Protein AF-0000000067986885 (afdb_homodimer)

Structure (mmCIF, N/CA/C/O backbone):
data_AF-0000000067986885-model_v1
#
loop_
_entity.id
_entity.type
_entity.pdbx_description
1 polymer 'Variant 2, LOB domain-containing protein 38'
#
loop_
_atom_site.group_PDB
_atom_site.id
_atom_site.type_symbol
_atom_site.label_atom_id
_atom_site.label_alt_id
_atom_site.label_comp_id
_atom_site.label_asym_id
_atom_site.label_entity_id
_atom_site.label_seq_id
_atom_site.pdbx_PDB_ins_code
_atom_site.Cartn_x
_atom_site.Cartn_y
_atom_site.Cartn_z
_atom_site.occupancy
_atom_site.B_iso_or_equiv
_atom_site.auth_seq_id
_atom_site.auth_comp_id
_atom_site.auth_asym_id
_atom_site.auth_atom_id
_atom_site.pdbx_PDB_model_num
ATOM 1 N N . MET A 1 1 ? 1.653 31.5 2.857 1 77.38 1 MET A N 1
ATOM 2 C CA . MET A 1 1 ? 2.908 30.766 2.812 1 77.38 1 MET A CA 1
ATOM 3 C C . MET A 1 1 ? 2.672 29.328 2.34 1 77.38 1 MET A C 1
ATOM 5 O O . MET A 1 1 ? 1.627 28.734 2.623 1 77.38 1 MET A O 1
ATOM 9 N N . SER A 1 2 ? 3.486 28.859 1.415 1 93.12 2 SER A N 1
ATOM 10 C CA . SER A 1 2 ? 3.426 27.5 0.875 1 93.12 2 SER A CA 1
ATOM 11 C C . SER A 1 2 ? 3.617 26.469 1.973 1 93.12 2 SER A C 1
ATOM 13 O O . SER A 1 2 ? 4.418 26.656 2.889 1 93.12 2 SER A O 1
ATOM 15 N N . C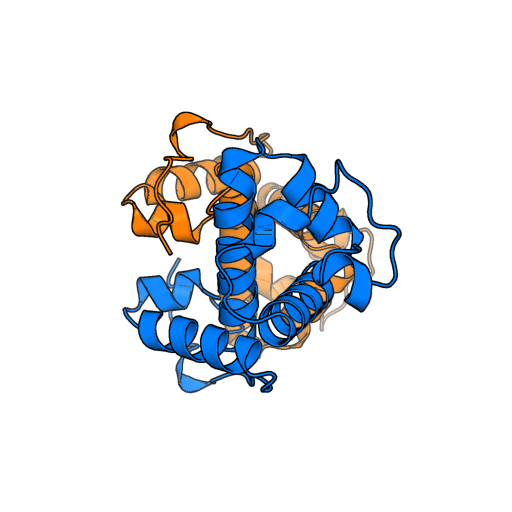YS A 1 3 ? 2.74 25.5 1.989 1 96.69 3 CYS A N 1
ATOM 16 C CA . CYS A 1 3 ? 2.988 24.438 2.955 1 96.69 3 CYS A CA 1
ATOM 17 C C . CYS A 1 3 ? 4.258 23.672 2.605 1 96.69 3 CYS A C 1
ATOM 19 O O . CYS A 1 3 ? 4.797 23.812 1.509 1 96.69 3 CYS A O 1
ATOM 21 N N . ASN A 1 4 ? 4.746 22.812 3.461 1 97.19 4 ASN A N 1
ATOM 22 C CA . ASN A 1 4 ? 6.039 22.156 3.285 1 97.19 4 ASN A CA 1
ATOM 23 C C . ASN A 1 4 ? 5.961 21.047 2.252 1 97.19 4 ASN A C 1
ATOM 25 O O . ASN A 1 4 ? 6.953 20.734 1.586 1 97.19 4 ASN A O 1
ATOM 29 N N . GLY A 1 5 ? 4.816 20.438 2.168 1 97.81 5 GLY A N 1
ATOM 30 C CA . GLY A 1 5 ? 4.621 19.422 1.145 1 97.81 5 GLY A CA 1
ATOM 31 C C . GLY A 1 5 ? 4.707 19.984 -0.266 1 97.81 5 GLY A C 1
ATOM 32 O O . GLY A 1 5 ? 5.434 19.438 -1.104 1 97.81 5 GLY A O 1
ATOM 33 N N . CYS A 1 6 ? 4.027 21.062 -0.459 1 97.81 6 CYS A N 1
ATOM 34 C CA . CYS A 1 6 ? 4.055 21.688 -1.774 1 97.81 6 CYS A CA 1
ATOM 35 C C . CYS A 1 6 ? 5.449 22.203 -2.105 1 97.81 6 CYS A C 1
ATOM 37 O O . CYS A 1 6 ? 5.879 22.156 -3.258 1 97.81 6 CYS A O 1
ATOM 39 N N . ARG A 1 7 ? 6.141 22.734 -1.133 1 97.56 7 ARG A N 1
ATOM 40 C CA . ARG A 1 7 ? 7.492 23.234 -1.335 1 97.56 7 ARG A CA 1
ATOM 41 C C . ARG A 1 7 ? 8.414 22.156 -1.886 1 97.56 7 ARG A C 1
ATOM 43 O O . ARG A 1 7 ? 9.094 22.359 -2.895 1 97.56 7 ARG A O 1
ATOM 50 N N . VAL A 1 8 ? 8.391 20.953 -1.259 1 97.88 8 VAL A N 1
ATOM 51 C CA . VAL A 1 8 ? 9.336 19.906 -1.634 1 97.88 8 VAL A CA 1
ATOM 52 C C . VAL A 1 8 ? 8.891 19.266 -2.943 1 97.88 8 VAL A C 1
ATOM 54 O O . VAL A 1 8 ? 9.703 18.656 -3.65 1 97.88 8 VAL A O 1
ATOM 57 N N . LEU A 1 9 ? 7.629 19.375 -3.207 1 97.25 9 LEU A N 1
ATOM 58 C CA . LEU A 1 9 ? 7.141 18.812 -4.457 1 97.25 9 LEU A CA 1
ATOM 59 C C . LEU A 1 9 ? 7.199 19.828 -5.582 1 97.25 9 LEU A C 1
ATOM 61 O O . LEU A 1 9 ? 6.844 19.531 -6.723 1 97.25 9 LEU A O 1
ATOM 65 N N . ARG A 1 10 ? 7.598 21.094 -5.242 1 96.19 10 ARG A N 1
ATOM 66 C CA . ARG A 1 10 ? 7.715 22.203 -6.191 1 96.19 10 ARG A CA 1
ATOM 67 C C . ARG A 1 10 ? 6.402 22.438 -6.93 1 96.19 10 ARG A C 1
ATOM 69 O O . ARG A 1 10 ? 6.387 22.547 -8.156 1 96.19 10 ARG A O 1
ATOM 76 N N . LYS A 1 11 ? 5.391 22.422 -6.25 1 93.12 11 LYS A N 1
ATOM 77 C CA . LYS A 1 11 ? 4.062 22.703 -6.785 1 93.12 11 LYS A CA 1
ATOM 78 C C . LYS A 1 11 ? 3.471 23.953 -6.148 1 93.12 11 LYS A C 1
ATOM 80 O O . LYS A 1 11 ? 3.904 24.375 -5.074 1 93.12 11 LYS A O 1
ATOM 85 N N . GLY A 1 12 ? 2.549 24.547 -6.859 1 94.44 12 GLY A N 1
ATOM 86 C CA . GLY A 1 12 ? 1.866 25.719 -6.336 1 94.44 12 GLY A CA 1
ATOM 87 C C . GLY A 1 12 ? 0.979 25.406 -5.145 1 94.44 12 GLY A C 1
ATOM 88 O O . GLY A 1 12 ? 0.192 24.453 -5.176 1 94.44 12 GLY A O 1
ATOM 89 N N . CYS A 1 13 ? 1.226 26.219 -4.121 1 96.69 13 CYS A N 1
ATOM 90 C CA . CYS A 1 13 ? 0.435 26.062 -2.906 1 96.69 13 CYS A CA 1
ATOM 91 C C . CYS A 1 13 ? -0.629 27.156 -2.805 1 96.69 13 CYS A C 1
ATOM 93 O O . CYS A 1 13 ? -0.384 28.297 -3.172 1 96.69 13 CYS A O 1
ATOM 95 N N . SER A 1 14 ? -1.849 26.828 -2.377 1 95.62 14 SER A N 1
ATOM 96 C CA . SER A 1 14 ? -2.939 27.797 -2.236 1 95.62 14 SER A CA 1
ATOM 97 C C . SER A 1 14 ? -3.652 27.625 -0.899 1 95.62 14 SER A C 1
ATOM 99 O O . SER A 1 14 ? -3.301 26.75 -0.107 1 95.62 14 SER A O 1
ATOM 101 N N . GLU A 1 15 ? -4.613 28.484 -0.644 1 94 15 GLU A N 1
ATOM 102 C CA . GLU A 1 15 ? -5.395 28.438 0.588 1 94 15 GLU A CA 1
ATOM 103 C C . GLU A 1 15 ? -6.242 27.172 0.65 1 94 15 GLU A C 1
ATOM 105 O O . GLU A 1 15 ? -6.594 26.703 1.736 1 94 15 GLU A O 1
ATOM 110 N N . SER A 1 16 ? -6.477 26.578 -0.441 1 94.5 16 SER A N 1
ATOM 111 C CA . SER A 1 16 ? -7.309 25.391 -0.52 1 94.5 16 SER A CA 1
ATOM 112 C C . SER A 1 16 ? -6.457 24.141 -0.728 1 94.5 16 SER A C 1
ATOM 114 O O . SER A 1 16 ? -6.957 23.109 -1.199 1 94.5 16 SER A O 1
ATOM 116 N N . CYS A 1 17 ? -5.219 24.25 -0.341 1 97.12 17 CYS A N 1
ATOM 117 C CA . CYS A 1 17 ? -4.285 23.156 -0.556 1 97.12 17 CYS A CA 1
ATOM 118 C C . CYS A 1 17 ? -4.734 21.906 0.199 1 97.12 17 CYS A C 1
ATOM 120 O O . CYS A 1 17 ? -4.91 21.938 1.418 1 97.12 17 CYS A O 1
ATOM 122 N N . ILE A 1 18 ? -4.742 20.812 -0.472 1 97.31 18 ILE A N 1
ATOM 123 C CA . ILE A 1 18 ? -5.262 19.578 0.12 1 97.31 18 ILE A CA 1
ATOM 124 C C . ILE A 1 18 ? -4.145 18.859 0.873 1 97.31 18 ILE A C 1
ATOM 126 O O . ILE A 1 18 ? -4.41 17.953 1.666 1 97.31 18 ILE A O 1
ATOM 130 N N . LEU A 1 19 ? -2.881 19.203 0.624 1 97.44 19 LEU A N 1
ATOM 131 C CA . LEU A 1 19 ? -1.744 18.578 1.283 1 97.44 19 LEU A CA 1
ATOM 132 C C . LEU A 1 19 ? -1.522 19.172 2.672 1 97.44 19 LEU A C 1
ATOM 134 O O . LEU A 1 19 ? -1.082 18.469 3.586 1 97.44 19 LEU A O 1
ATOM 138 N N . ARG A 1 20 ? -1.912 20.391 2.789 1 96.88 20 ARG A N 1
ATOM 139 C CA . ARG A 1 20 ? -1.626 21.141 4.012 1 96.88 20 ARG A CA 1
ATOM 140 C C . ARG A 1 20 ? -2.223 20.438 5.23 1 96.88 20 ARG A C 1
ATOM 142 O O . ARG A 1 20 ? -1.52 20.172 6.207 1 96.88 20 ARG A O 1
ATOM 149 N N . PRO A 1 21 ? -3.473 20.078 5.18 1 96.19 21 PRO A N 1
ATOM 150 C CA . PRO A 1 21 ? -4.043 19.422 6.359 1 96.19 21 PRO A CA 1
ATOM 151 C C . PRO A 1 21 ? -3.414 18.062 6.637 1 96.19 21 PRO A C 1
ATOM 153 O O . PRO A 1 21 ? -3.422 17.594 7.781 1 96.19 21 PRO A O 1
ATOM 156 N N . CYS A 1 22 ? -2.83 17.406 5.684 1 97.62 22 CYS A N 1
ATOM 157 C CA . CYS A 1 22 ? -2.258 16.062 5.801 1 97.62 22 CYS A CA 1
ATOM 158 C C . CYS A 1 22 ? -1.067 16.062 6.754 1 97.62 22 CYS A C 1
ATOM 160 O O . CYS A 1 22 ? -0.767 15.039 7.375 1 97.62 22 CYS A O 1
ATOM 162 N N . LEU A 1 23 ? -0.428 17.188 6.883 1 98.25 23 LEU A N 1
ATOM 163 C CA . LEU A 1 23 ? 0.924 17.188 7.43 1 98.25 23 LEU A CA 1
ATOM 164 C C . LEU A 1 23 ? 0.948 17.797 8.82 1 98.25 23 LEU A C 1
ATOM 166 O O . LEU A 1 23 ? 1.976 17.766 9.508 1 98.25 23 LEU A O 1
ATOM 170 N N . GLN A 1 24 ? -0.162 18.234 9.258 1 95.38 24 GLN A N 1
ATOM 171 C CA . GLN A 1 24 ? -0.209 19.078 10.453 1 95.38 24 GLN A CA 1
ATOM 172 C C . GLN A 1 24 ? 0.152 18.281 11.703 1 95.38 24 GLN A C 1
ATOM 174 O O . GLN A 1 24 ? 0.549 18.859 12.719 1 95.38 24 GLN A O 1
ATOM 179 N N . TRP A 1 25 ? 0.111 17 11.68 1 94.12 25 TRP A N 1
ATOM 180 C CA . TRP A 1 25 ? 0.421 16.172 12.844 1 94.12 25 TRP A CA 1
ATOM 181 C C . TRP A 1 25 ? 1.924 15.938 12.961 1 94.12 25 TRP A C 1
ATOM 183 O O . TRP A 1 25 ? 2.404 15.453 13.992 1 94.12 25 TRP A O 1
ATOM 193 N N . ILE A 1 26 ? 2.643 16.266 11.891 1 97.62 26 ILE A N 1
ATOM 194 C CA . ILE A 1 26 ? 4.098 16.156 11.891 1 97.62 26 ILE A CA 1
ATOM 195 C C . ILE A 1 26 ? 4.715 17.438 12.438 1 97.62 26 ILE A C 1
ATOM 197 O O . ILE A 1 26 ? 4.438 18.531 11.945 1 97.62 26 ILE A O 1
ATOM 201 N N . ASP A 1 27 ? 5.637 17.406 13.305 1 95.69 27 ASP A N 1
ATOM 202 C CA . ASP A 1 27 ? 6.023 18.484 14.203 1 95.69 27 ASP A CA 1
ATOM 203 C C . ASP A 1 27 ? 6.887 19.516 13.484 1 95.69 27 ASP A C 1
ATOM 205 O O . ASP A 1 27 ? 6.746 20.719 13.711 1 95.69 27 ASP A O 1
ATOM 209 N N . THR A 1 28 ? 7.785 19.094 12.656 1 97.81 28 THR A N 1
ATOM 210 C CA . THR A 1 28 ? 8.742 20.047 12.094 1 97.81 28 THR A CA 1
ATOM 211 C C . THR A 1 28 ? 8.555 20.172 10.586 1 97.81 28 THR A C 1
ATOM 213 O O . THR A 1 28 ? 8.18 19.203 9.914 1 97.81 28 THR A O 1
ATOM 216 N N . PRO A 1 29 ? 8.852 21.312 10.031 1 97.44 29 PRO A N 1
ATOM 217 C CA . PRO A 1 29 ? 8.797 21.484 8.578 1 97.44 29 PRO A CA 1
ATOM 218 C C . PRO A 1 29 ? 9.688 20.484 7.832 1 97.44 29 PRO A C 1
ATOM 220 O O . PRO A 1 29 ? 9.297 19.969 6.781 1 97.44 29 PRO A O 1
ATOM 223 N N . GLU A 1 30 ? 10.812 20.188 8.375 1 98.25 30 GLU A N 1
ATOM 224 C CA . GLU A 1 30 ? 11.742 19.25 7.734 1 98.25 30 G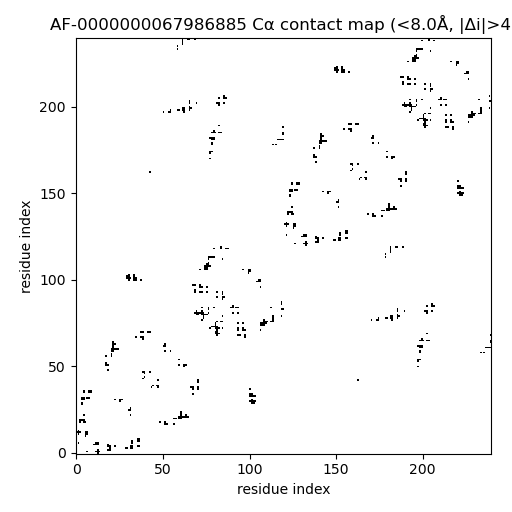LU A CA 1
ATOM 225 C C . GLU A 1 30 ? 11.148 17.844 7.668 1 98.25 30 GLU A C 1
ATOM 227 O O . GLU A 1 30 ? 11.242 17.188 6.633 1 98.25 30 GLU A O 1
ATOM 232 N N . ALA A 1 31 ? 10.539 17.453 8.75 1 98.75 31 ALA A N 1
ATOM 233 C CA . ALA A 1 31 ? 9.922 16.141 8.797 1 98.75 31 ALA A CA 1
ATOM 234 C C . ALA A 1 31 ? 8.742 16.047 7.832 1 98.75 31 ALA A C 1
ATOM 236 O O . ALA A 1 31 ? 8.516 15 7.215 1 98.75 31 ALA A O 1
ATOM 237 N N . GLN A 1 32 ? 8.008 17.141 7.738 1 98.75 32 GLN A N 1
ATOM 238 C CA . GLN A 1 32 ? 6.914 17.188 6.777 1 98.75 32 GLN A CA 1
ATOM 239 C C . GLN A 1 32 ? 7.426 17 5.352 1 98.75 32 GLN A C 1
ATOM 241 O O . GLN A 1 32 ? 6.809 16.297 4.547 1 98.75 32 GLN A O 1
ATOM 246 N N . GLY A 1 33 ? 8.523 17.656 5.078 1 98.62 33 GLY A N 1
ATOM 247 C CA . GLY A 1 33 ? 9.148 17.5 3.773 1 98.62 33 GLY A CA 1
ATOM 248 C C . GLY A 1 33 ? 9.641 16.078 3.514 1 98.62 33 GLY A C 1
ATOM 249 O O . GLY A 1 33 ? 9.375 15.516 2.451 1 98.62 33 GLY A O 1
ATOM 250 N N . HIS A 1 34 ? 10.344 15.5 4.492 1 98.81 34 HIS A N 1
ATOM 251 C CA . HIS A 1 34 ? 10.859 14.148 4.359 1 98.81 34 HIS A CA 1
ATOM 252 C C . HIS A 1 34 ? 9.734 13.148 4.105 1 98.81 34 HIS A C 1
ATOM 254 O O . HIS A 1 34 ? 9.836 12.297 3.219 1 98.81 34 HIS A O 1
ATOM 260 N N . ALA A 1 35 ? 8.695 13.312 4.871 1 98.88 35 ALA A N 1
ATOM 261 C CA . ALA A 1 35 ? 7.566 12.398 4.738 1 98.88 35 ALA A CA 1
ATOM 262 C C . ALA A 1 35 ? 6.91 12.531 3.369 1 98.88 35 ALA A C 1
ATOM 264 O O . ALA A 1 35 ? 6.594 11.523 2.727 1 98.88 35 ALA A O 1
ATOM 265 N N . THR A 1 36 ? 6.707 13.766 2.953 1 98.88 36 THR A N 1
ATOM 266 C CA . THR A 1 36 ? 6.043 14.031 1.684 1 98.88 36 THR A CA 1
ATOM 267 C C . THR A 1 36 ? 6.844 13.445 0.522 1 98.88 36 THR A C 1
ATOM 269 O O . THR A 1 36 ? 6.289 12.773 -0.348 1 98.88 36 THR A O 1
ATOM 272 N N . VAL A 1 37 ? 8.148 13.633 0.529 1 98.69 37 VAL A N 1
ATOM 273 C CA . VAL A 1 37 ? 9.008 13.133 -0.539 1 98.69 37 VAL A CA 1
ATOM 274 C C . VAL A 1 37 ? 9 11.602 -0.537 1 98.69 37 VAL A C 1
ATOM 276 O O . VAL A 1 37 ? 8.938 10.977 -1.596 1 98.69 37 VAL A O 1
ATOM 279 N N . PHE A 1 38 ? 9.047 11.031 0.587 1 98.75 38 PHE A N 1
ATOM 280 C CA . PHE A 1 38 ? 9.102 9.578 0.693 1 98.75 38 PHE A CA 1
ATOM 281 C C . PHE A 1 38 ? 7.828 8.945 0.155 1 98.75 38 PHE A C 1
ATOM 283 O O . PHE A 1 38 ? 7.883 7.98 -0.612 1 98.75 38 PHE A O 1
ATOM 290 N N . VAL A 1 39 ? 6.695 9.5 0.588 1 98.69 39 VAL A N 1
ATOM 291 C CA . VAL A 1 39 ? 5.41 8.953 0.167 1 98.69 39 VAL A CA 1
ATOM 292 C C . VAL A 1 39 ? 5.215 9.18 -1.331 1 98.69 39 VAL A C 1
ATOM 294 O O . VAL A 1 39 ? 4.75 8.289 -2.045 1 98.69 39 VAL A O 1
ATOM 297 N N . ALA A 1 40 ? 5.562 10.336 -1.773 1 98.25 40 ALA A N 1
ATOM 298 C CA . ALA A 1 40 ? 5.43 10.641 -3.195 1 98.25 40 ALA A CA 1
ATOM 299 C C . ALA A 1 40 ? 6.352 9.758 -4.035 1 98.25 40 ALA A C 1
ATOM 301 O O . ALA A 1 40 ? 6.008 9.383 -5.156 1 98.25 40 ALA A O 1
ATOM 302 N N . LYS A 1 41 ? 7.539 9.477 -3.551 1 96.62 41 LYS A N 1
ATOM 303 C CA . LYS A 1 41 ? 8.453 8.578 -4.25 1 96.62 41 LYS A CA 1
ATOM 304 C C . LYS A 1 41 ? 7.859 7.176 -4.367 1 96.62 41 LYS A C 1
ATOM 306 O O . LYS A 1 41 ? 8.031 6.508 -5.391 1 96.62 41 LYS A O 1
ATOM 311 N N . PHE A 1 42 ? 7.195 6.805 -3.354 1 96.44 42 PHE A N 1
ATOM 312 C CA . PHE A 1 42 ? 6.684 5.441 -3.287 1 96.44 42 PHE A CA 1
ATOM 313 C C . PHE A 1 42 ? 5.426 5.293 -4.133 1 96.44 42 PHE A C 1
ATOM 315 O O . PHE A 1 42 ? 5.289 4.332 -4.891 1 96.44 42 PHE A O 1
ATOM 322 N N . PHE A 1 43 ? 4.469 6.223 -4.02 1 96.38 43 PHE A N 1
ATOM 323 C CA . PHE A 1 43 ? 3.16 6.086 -4.652 1 96.38 43 PHE A CA 1
ATOM 324 C C . PHE A 1 43 ? 3.084 6.922 -5.926 1 96.38 43 PHE A C 1
ATOM 326 O O . PHE A 1 43 ? 2.107 6.84 -6.672 1 96.38 43 PHE A O 1
ATOM 333 N N . GLY A 1 44 ? 4.102 7.715 -6.191 1 94.81 44 GLY A N 1
ATOM 334 C CA . GLY A 1 44 ? 3.998 8.719 -7.238 1 94.81 44 GLY A CA 1
ATOM 335 C C . GLY A 1 44 ? 3.273 9.977 -6.785 1 94.81 44 GLY A C 1
ATOM 336 O O . GLY A 1 44 ? 2.363 9.906 -5.957 1 94.81 44 GLY A O 1
ATOM 337 N N . ARG A 1 45 ? 3.645 11.086 -7.391 1 96.06 45 ARG A N 1
ATOM 338 C CA . ARG A 1 45 ? 3.018 12.352 -7.035 1 96.06 45 ARG A CA 1
ATOM 339 C C . ARG A 1 45 ? 1.528 12.336 -7.359 1 96.06 45 ARG A C 1
ATOM 341 O O . ARG A 1 45 ? 0.704 12.734 -6.535 1 96.06 45 ARG A O 1
ATOM 348 N N . ALA A 1 46 ? 1.18 11.859 -8.523 1 94.75 46 ALA A N 1
ATOM 349 C CA . ALA A 1 46 ? -0.224 11.82 -8.93 1 94.75 46 ALA A CA 1
ATOM 350 C C . ALA A 1 46 ? -1.022 10.875 -8.023 1 94.75 46 ALA A C 1
ATOM 352 O O . ALA A 1 46 ? -2.164 11.18 -7.664 1 94.75 46 ALA A O 1
ATOM 353 N N . GLY A 1 47 ? -0.358 9.758 -7.68 1 95 47 GLY A N 1
ATOM 354 C CA . GLY A 1 47 ? -1 8.82 -6.773 1 95 47 GLY A CA 1
ATOM 355 C C . GLY A 1 47 ? -1.285 9.406 -5.402 1 95 47 GLY A C 1
ATOM 356 O O . GLY A 1 47 ? -2.4 9.297 -4.895 1 95 47 GLY A O 1
ATOM 357 N N . LEU A 1 48 ? -0.307 10.062 -4.906 1 97.69 48 LEU A N 1
ATOM 358 C CA . LEU A 1 48 ? -0.458 10.688 -3.6 1 97.69 48 LEU A CA 1
ATOM 359 C C . LEU A 1 48 ? -1.596 11.703 -3.611 1 97.69 48 LEU A C 1
ATOM 361 O O . LEU A 1 48 ? -2.473 11.672 -2.746 1 97.69 48 LEU A O 1
ATOM 365 N N . MET A 1 49 ? -1.663 12.594 -4.621 1 97 49 MET A N 1
ATOM 366 C CA . MET A 1 49 ? -2.699 13.617 -4.691 1 97 49 MET A CA 1
ATOM 367 C C . MET A 1 49 ? -4.074 12.992 -4.898 1 97 49 MET A C 1
ATOM 369 O O . MET A 1 49 ? -5.07 13.469 -4.352 1 97 49 MET A O 1
ATOM 373 N N . SER A 1 50 ? -4.066 11.93 -5.684 1 96.69 50 SER A N 1
ATOM 374 C CA . SER A 1 50 ? -5.324 11.219 -5.914 1 96.69 50 SER A CA 1
ATOM 375 C C . SER A 1 50 ? -5.86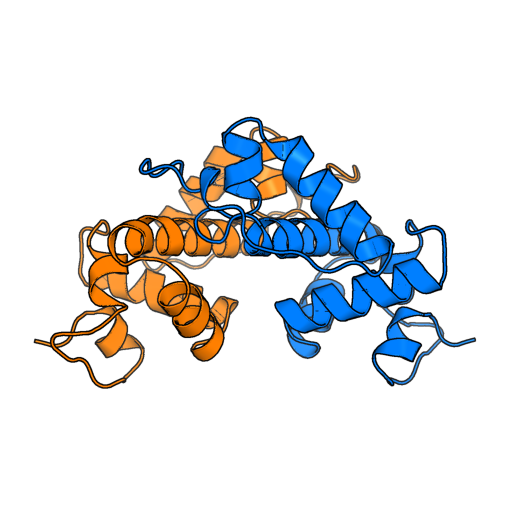7 10.625 -4.617 1 96.69 50 SER A C 1
ATOM 377 O O . SER A 1 50 ? -7.062 10.727 -4.336 1 96.69 50 SER A O 1
ATOM 379 N N . PHE A 1 51 ? -5.023 9.984 -3.795 1 96.94 51 PHE A N 1
ATOM 380 C CA . PHE A 1 51 ? -5.449 9.43 -2.514 1 96.94 51 PHE A CA 1
ATOM 381 C C . PHE A 1 51 ? -6.043 10.523 -1.627 1 96.94 51 PHE A C 1
ATOM 383 O O . PHE A 1 51 ? -7.117 10.336 -1.047 1 96.94 51 PHE A O 1
ATOM 390 N N . ILE A 1 52 ? -5.387 11.625 -1.566 1 97.38 52 ILE A N 1
ATOM 391 C CA . ILE A 1 52 ? -5.789 12.703 -0.667 1 97.38 52 ILE A CA 1
ATOM 392 C C . ILE A 1 52 ? -7.109 13.305 -1.141 1 97.38 52 ILE A C 1
ATOM 394 O O . ILE A 1 52 ? -8.008 13.555 -0.336 1 97.38 52 ILE A O 1
ATOM 398 N N . SER A 1 53 ? -7.242 13.438 -2.439 1 96.75 53 SER A N 1
ATOM 399 C CA . SER A 1 53 ? -8.414 14.109 -3.002 1 96.75 53 SER A CA 1
ATOM 400 C C . SER A 1 53 ? -9.664 13.242 -2.861 1 96.75 53 SER A C 1
ATOM 402 O O . SER A 1 53 ? -10.781 13.75 -2.953 1 96.75 53 SER A O 1
ATOM 404 N N . ASN A 1 54 ? -9.477 11.984 -2.59 1 94.19 54 ASN A N 1
ATOM 405 C CA . ASN A 1 54 ? -10.602 11.055 -2.605 1 94.19 54 ASN A CA 1
ATOM 406 C C . ASN A 1 54 ? -11.133 10.797 -1.198 1 94.19 54 ASN A C 1
ATOM 408 O O . ASN A 1 54 ? -11.953 9.906 -0.996 1 94.19 54 ASN A O 1
ATOM 412 N N . VAL A 1 55 ? -10.664 11.562 -0.206 1 93.81 55 VAL A N 1
ATOM 413 C CA . VAL A 1 55 ? -11.188 11.422 1.149 1 93.81 55 VAL A CA 1
ATOM 414 C C . VAL A 1 55 ? -11.578 12.789 1.702 1 93.81 55 VAL A C 1
ATOM 416 O O . VAL A 1 55 ? -11.047 13.812 1.277 1 93.81 55 VAL A O 1
ATOM 419 N N . PRO A 1 56 ? -12.586 12.812 2.59 1 92.25 56 PRO A N 1
ATOM 420 C CA . PRO A 1 56 ? -12.953 14.086 3.219 1 92.25 56 PRO A CA 1
ATOM 421 C C . PRO A 1 56 ? -11.789 14.734 3.961 1 92.25 56 PRO A C 1
ATOM 423 O O . PRO A 1 56 ? -10.898 14.039 4.449 1 92.25 56 PRO A O 1
ATOM 426 N N . GLU A 1 57 ? -11.797 16.031 4.047 1 92.81 57 GLU A N 1
ATOM 427 C CA . GLU A 1 57 ? -10.703 16.828 4.586 1 92.81 57 GLU A CA 1
ATOM 428 C C . GLU A 1 57 ? -10.328 16.391 5.996 1 92.81 57 GLU A C 1
ATOM 430 O O . GLU A 1 57 ? -9.148 16.234 6.316 1 92.81 57 GLU A O 1
ATOM 435 N N . PRO A 1 58 ? -11.266 16.109 6.898 1 92.31 58 PRO A N 1
ATOM 436 C CA . PRO A 1 58 ? -10.883 15.766 8.266 1 92.31 58 PRO A CA 1
ATOM 437 C C . PRO A 1 58 ? -10.117 14.445 8.359 1 92.31 58 PRO A C 1
ATOM 439 O O . PRO A 1 58 ? -9.477 14.172 9.375 1 92.31 58 PRO A O 1
ATOM 442 N N . GLN A 1 59 ? -10.195 13.656 7.254 1 94.12 59 GLN A N 1
ATOM 443 C CA . GLN A 1 59 ? -9.586 12.328 7.273 1 94.12 59 GLN A CA 1
ATOM 444 C C . GLN A 1 59 ? -8.219 12.336 6.598 1 94.12 59 GLN A C 1
ATOM 446 O O . GLN A 1 59 ? -7.496 11.336 6.633 1 94.12 59 GLN A O 1
ATOM 451 N N . ARG A 1 60 ? -7.824 13.414 6.059 1 95.69 60 ARG A N 1
ATOM 452 C CA . ARG A 1 60 ? -6.633 13.469 5.219 1 95.69 60 ARG A CA 1
ATOM 453 C C . ARG A 1 60 ? -5.371 13.273 6.051 1 95.69 60 ARG A C 1
ATOM 455 O O . ARG A 1 60 ? -4.43 12.609 5.609 1 95.69 60 ARG A O 1
ATOM 462 N N . PRO A 1 61 ? -5.336 13.797 7.32 1 95.5 61 PRO A N 1
ATOM 463 C CA . PRO A 1 61 ? -4.148 13.5 8.125 1 95.5 61 PRO A CA 1
ATOM 464 C C . PRO A 1 61 ? -3.98 12.008 8.398 1 95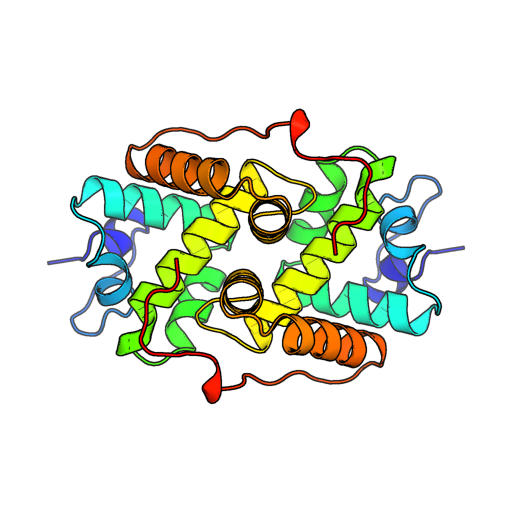.5 61 PRO A C 1
ATOM 466 O O . PRO A 1 61 ? -2.869 11.477 8.305 1 95.5 61 PRO A O 1
ATOM 469 N N . ALA A 1 62 ? -5.07 11.344 8.672 1 95 62 ALA A N 1
ATOM 470 C CA . ALA A 1 62 ? -5.012 9.906 8.93 1 95 62 ALA A CA 1
ATOM 471 C C . ALA A 1 62 ? -4.617 9.141 7.672 1 95 62 ALA A C 1
ATOM 473 O O . ALA A 1 62 ? -3.865 8.164 7.742 1 95 62 ALA A O 1
ATOM 474 N N . LEU A 1 63 ? -5.152 9.555 6.586 1 96.25 63 LEU A N 1
ATOM 475 C CA . LEU A 1 63 ? -4.801 8.922 5.316 1 96.25 63 LEU A CA 1
ATOM 476 C C . LEU A 1 63 ? -3.307 9.055 5.039 1 96.25 63 LEU A C 1
ATOM 478 O O . LEU A 1 63 ? -2.645 8.078 4.691 1 96.25 63 LEU A O 1
ATOM 482 N N . PHE A 1 64 ? -2.789 10.234 5.199 1 97.75 64 PHE A N 1
ATOM 483 C CA . PHE A 1 64 ? -1.373 10.453 4.926 1 97.75 64 PHE A CA 1
ATOM 484 C C . PHE A 1 64 ? -0.508 9.609 5.855 1 97.75 64 PHE A C 1
ATOM 486 O O . PHE A 1 64 ? 0.492 9.031 5.426 1 97.75 64 PHE A O 1
ATOM 493 N N . GLN A 1 65 ? -0.92 9.57 7.059 1 97.12 65 GLN A N 1
ATOM 494 C CA . GLN A 1 65 ? -0.196 8.742 8.016 1 97.12 65 GLN A CA 1
ATOM 495 C C . GLN A 1 65 ? -0.199 7.273 7.586 1 97.12 65 GLN A C 1
ATOM 497 O O . GLN A 1 65 ? 0.837 6.609 7.629 1 97.12 65 GLN A O 1
ATOM 502 N N . SER A 1 66 ? -1.311 6.801 7.184 1 96.88 66 SER A N 1
ATOM 503 C CA . SER A 1 66 ? -1.412 5.402 6.77 1 96.88 66 SER A CA 1
ATOM 504 C C . SER A 1 66 ? -0.556 5.129 5.539 1 96.88 66 SER A C 1
ATOM 506 O O . SER A 1 66 ? 0.065 4.07 5.43 1 96.88 66 SER A O 1
ATOM 508 N N . LEU A 1 67 ? -0.561 6.066 4.629 1 97.81 67 LEU A N 1
ATOM 509 C CA . LEU A 1 67 ? 0.279 5.918 3.447 1 97.81 67 LEU A CA 1
ATOM 510 C C . LEU A 1 67 ? 1.753 5.848 3.83 1 97.81 67 LEU A C 1
ATOM 512 O O . LEU A 1 67 ? 2.506 5.039 3.283 1 97.81 67 LEU A O 1
ATOM 516 N N . LEU A 1 68 ? 2.143 6.707 4.742 1 98.56 68 LEU A N 1
ATOM 517 C CA . LEU A 1 68 ? 3.527 6.723 5.203 1 98.56 68 LEU A CA 1
ATOM 518 C C . LEU A 1 68 ? 3.902 5.387 5.84 1 98.56 68 LEU A C 1
ATOM 520 O O . LEU A 1 68 ? 4.961 4.828 5.543 1 98.56 68 LEU A O 1
ATOM 524 N N . PHE A 1 69 ? 3.045 4.836 6.633 1 97.94 69 PHE A N 1
ATOM 525 C CA . PHE A 1 69 ? 3.291 3.559 7.289 1 97.94 69 PHE A CA 1
ATOM 526 C C . PHE A 1 69 ? 3.344 2.428 6.27 1 97.94 69 PHE A C 1
ATOM 528 O O . PHE A 1 69 ? 4.168 1.519 6.379 1 97.94 69 PHE A O 1
ATOM 535 N N . GLU A 1 70 ? 2.455 2.436 5.328 1 97.88 70 GLU A N 1
ATOM 536 C CA . GLU A 1 70 ? 2.441 1.41 4.289 1 97.88 70 GLU A CA 1
ATOM 537 C C . GLU A 1 70 ? 3.717 1.452 3.455 1 97.88 70 GLU A C 1
ATOM 539 O O . GLU A 1 70 ? 4.32 0.413 3.18 1 97.88 70 GLU A O 1
ATOM 544 N N . ALA A 1 71 ? 4.098 2.66 3.072 1 98.44 71 ALA A N 1
ATOM 545 C CA . ALA A 1 71 ? 5.316 2.807 2.285 1 98.44 71 ALA A CA 1
ATOM 546 C C . ALA A 1 71 ? 6.539 2.338 3.072 1 98.44 71 ALA A C 1
ATOM 548 O O . ALA A 1 71 ? 7.391 1.626 2.539 1 98.44 71 ALA A O 1
ATOM 549 N N . CYS A 1 72 ? 6.605 2.719 4.332 1 98.56 72 CYS A N 1
ATOM 550 C CA . CYS A 1 72 ? 7.715 2.309 5.184 1 98.56 72 CYS A CA 1
ATOM 551 C C . CYS A 1 72 ? 7.719 0.798 5.383 1 98.56 72 CYS A C 1
ATOM 553 O O . CYS A 1 72 ? 8.766 0.156 5.281 1 98.56 72 CYS A O 1
ATOM 555 N N . GLY A 1 73 ? 6.562 0.252 5.645 1 97.19 73 GLY A N 1
ATOM 556 C CA . GLY A 1 73 ? 6.449 -1.187 5.816 1 97.19 73 GLY A CA 1
ATOM 557 C C . GLY A 1 73 ? 6.902 -1.973 4.602 1 97.19 73 GLY A C 1
ATOM 558 O O . GLY A 1 73 ? 7.633 -2.957 4.73 1 97.19 73 GLY A O 1
ATOM 559 N N . ARG A 1 74 ? 6.465 -1.53 3.43 1 96.62 74 ARG A N 1
ATOM 560 C CA . ARG A 1 74 ? 6.84 -2.197 2.188 1 96.62 74 ARG A CA 1
ATOM 561 C C . ARG A 1 74 ? 8.344 -2.102 1.948 1 96.62 74 ARG A C 1
ATOM 563 O O . ARG A 1 74 ? 8.938 -3.006 1.361 1 96.62 74 ARG A O 1
ATOM 570 N N . THR A 1 75 ? 8.922 -1.04 2.426 1 97.25 75 THR A N 1
ATOM 571 C CA . THR A 1 75 ? 10.352 -0.846 2.229 1 97.25 75 THR A CA 1
ATOM 572 C C . THR A 1 75 ? 11.156 -1.789 3.121 1 97.25 75 THR A C 1
ATOM 574 O O . THR A 1 75 ? 12.102 -2.428 2.664 1 97.25 75 THR A O 1
ATOM 577 N N . VAL A 1 76 ? 10.773 -1.974 4.375 1 97.44 76 VAL A N 1
ATOM 578 C CA . VAL A 1 76 ? 11.586 -2.748 5.305 1 97.44 76 VAL A CA 1
ATOM 579 C C . VAL A 1 76 ? 11.195 -4.219 5.238 1 97.44 76 VAL A C 1
ATOM 581 O O . VAL A 1 76 ? 11.961 -5.098 5.645 1 97.44 76 VAL A O 1
ATOM 584 N N . ASN A 1 77 ? 10.031 -4.547 4.824 1 95.94 77 ASN A N 1
ATOM 585 C CA . ASN A 1 77 ? 9.492 -5.883 4.59 1 95.94 77 ASN A CA 1
ATOM 586 C C . ASN A 1 77 ? 8.906 -6.012 3.188 1 95.94 77 ASN A C 1
ATOM 588 O O . ASN A 1 77 ? 7.688 -6.062 3.021 1 95.94 77 ASN A O 1
ATOM 592 N N . PRO A 1 78 ? 9.742 -6.223 2.27 1 95.69 78 PRO A N 1
ATOM 593 C CA . PRO A 1 78 ? 9.305 -6.148 0.874 1 95.69 78 PRO A CA 1
ATOM 594 C C . PRO A 1 78 ? 8.289 -7.234 0.516 1 95.69 78 PRO A C 1
ATOM 596 O O . PRO A 1 78 ? 7.535 -7.086 -0.448 1 95.69 78 PRO A O 1
ATOM 599 N N . VAL A 1 79 ? 8.195 -8.273 1.247 1 95.81 79 VAL A N 1
ATOM 600 C CA . VAL A 1 79 ? 7.34 -9.398 0.887 1 95.81 79 VAL A CA 1
ATOM 601 C C . VAL A 1 79 ? 5.926 -9.156 1.422 1 95.81 79 VAL A C 1
ATOM 603 O O . VAL A 1 79 ? 4.949 -9.281 0.682 1 95.81 79 VAL A O 1
ATOM 606 N N . ASN A 1 80 ? 5.832 -8.703 2.691 1 95.06 80 ASN A N 1
ATOM 607 C CA . ASN A 1 80 ? 4.516 -8.695 3.324 1 95.06 80 ASN A CA 1
ATOM 608 C C . ASN A 1 80 ? 4.098 -7.285 3.729 1 95.06 80 ASN A C 1
ATOM 610 O O . ASN A 1 80 ? 2.975 -7.07 4.184 1 95.06 80 ASN A O 1
ATOM 614 N N . GLY A 1 81 ? 4.938 -6.359 3.631 1 95.75 81 GLY A N 1
ATOM 615 C CA . GLY A 1 81 ? 4.605 -4.969 3.893 1 95.75 81 GLY A CA 1
ATOM 616 C C . GLY A 1 81 ? 4.262 -4.703 5.348 1 95.75 81 GLY A C 1
ATOM 617 O O . GLY A 1 81 ? 4.688 -5.441 6.234 1 95.75 81 GLY A O 1
ATOM 618 N N . ALA A 1 82 ? 3.562 -3.617 5.488 1 96.56 82 ALA A N 1
ATOM 619 C CA . ALA A 1 82 ? 3.162 -3.203 6.828 1 96.56 82 ALA A CA 1
ATOM 620 C C . ALA A 1 82 ? 2.18 -4.199 7.441 1 96.56 82 ALA A C 1
ATOM 622 O O . ALA A 1 82 ? 2.191 -4.426 8.648 1 96.56 82 ALA A O 1
ATOM 623 N N . VAL A 1 83 ? 1.368 -4.734 6.598 1 95.5 83 VAL A N 1
ATOM 624 C CA . VAL A 1 83 ? 0.384 -5.699 7.082 1 95.5 83 VAL A CA 1
ATOM 625 C C . VAL A 1 83 ? 1.096 -6.895 7.707 1 95.5 83 VAL A C 1
ATOM 627 O O . VAL A 1 83 ? 0.702 -7.375 8.773 1 95.5 83 VAL A O 1
ATOM 630 N N . GLY A 1 84 ? 2.16 -7.32 7 1 94.38 84 GLY A N 1
ATOM 631 C CA . GLY A 1 84 ? 2.939 -8.414 7.555 1 94.38 84 GLY A CA 1
ATOM 632 C C . GLY A 1 84 ? 3.576 -8.078 8.891 1 94.38 84 GLY A C 1
ATOM 633 O O . GLY A 1 84 ? 3.602 -8.914 9.797 1 94.38 84 GLY A O 1
ATOM 634 N N . LEU A 1 85 ? 4.043 -6.914 8.969 1 95.38 85 LEU A N 1
ATOM 635 C CA . LEU A 1 85 ? 4.668 -6.484 10.219 1 95.38 85 LEU A CA 1
ATOM 636 C C . LEU A 1 85 ? 3.648 -6.453 11.352 1 95.38 85 LEU A C 1
ATOM 638 O O . LEU A 1 85 ? 3.938 -6.895 12.469 1 95.38 85 LEU A O 1
ATOM 642 N N . LEU A 1 86 ? 2.516 -5.961 11.039 1 94.62 86 LEU A N 1
ATOM 643 C CA . LEU A 1 86 ? 1.459 -5.938 12.047 1 94.62 86 LEU A CA 1
ATOM 644 C C . LEU A 1 86 ? 1.018 -7.355 12.398 1 94.62 86 LEU A C 1
ATOM 646 O O . LEU A 1 86 ? 0.896 -7.691 13.578 1 94.62 86 LEU A O 1
ATOM 650 N N . TRP A 1 87 ? 0.866 -8.156 11.469 1 92.19 87 TRP A N 1
ATOM 651 C CA . TRP A 1 87 ? 0.373 -9.516 11.648 1 92.19 87 TRP A CA 1
ATOM 652 C C . TRP A 1 87 ? 1.313 -10.328 12.531 1 92.19 87 TRP A C 1
ATOM 654 O O . TRP A 1 87 ? 0.866 -11.133 13.352 1 92.19 87 TRP A O 1
ATOM 664 N N . THR A 1 88 ? 2.568 -10.133 12.367 1 92.25 88 THR A N 1
ATOM 665 C CA . THR A 1 88 ? 3.557 -10.953 13.055 1 92.25 88 THR A CA 1
ATOM 666 C C . THR A 1 88 ? 3.98 -10.312 14.367 1 92.25 88 THR A C 1
ATOM 668 O O . THR A 1 88 ? 4.91 -10.781 15.023 1 92.25 88 THR A O 1
ATOM 671 N N . GLY A 1 89 ? 3.385 -9.234 14.727 1 91.81 89 GLY A N 1
ATOM 672 C CA . GLY A 1 89 ? 3.707 -8.586 15.992 1 91.81 89 GLY A CA 1
ATOM 673 C C . GLY A 1 89 ? 4.957 -7.73 15.914 1 91.81 89 GLY A C 1
ATOM 674 O O . GLY A 1 89 ? 5.535 -7.379 16.953 1 91.81 89 GLY A O 1
ATOM 675 N N . ASN A 1 90 ? 5.414 -7.379 14.75 1 93.88 90 ASN A N 1
ATOM 676 C CA . ASN A 1 90 ? 6.633 -6.598 14.57 1 93.88 90 ASN A CA 1
ATOM 677 C C . ASN A 1 90 ? 6.324 -5.156 14.18 1 93.88 90 ASN A C 1
ATOM 679 O O . ASN A 1 90 ? 7.082 -4.535 13.43 1 93.88 90 ASN A O 1
ATOM 683 N N . TRP A 1 91 ? 5.223 -4.664 14.688 1 95.19 91 TRP A N 1
ATOM 684 C CA . TRP A 1 91 ? 4.789 -3.316 14.344 1 95.19 91 TRP A CA 1
ATOM 685 C C . TRP A 1 91 ? 5.82 -2.283 14.773 1 95.19 91 TRP A C 1
ATOM 687 O O . TRP A 1 91 ? 5.973 -1.239 14.133 1 95.19 91 TRP A O 1
ATOM 697 N N . HIS A 1 92 ? 6.574 -2.598 15.812 1 96.75 92 HIS A N 1
ATOM 698 C CA . HIS A 1 92 ? 7.594 -1.674 16.281 1 96.75 92 HIS A CA 1
ATOM 699 C C . HIS A 1 92 ? 8.648 -1.414 15.219 1 96.75 92 HIS A C 1
ATOM 701 O O . HIS A 1 92 ? 9.242 -0.335 15.172 1 96.75 92 HIS A O 1
ATOM 707 N N . VAL A 1 93 ? 8.875 -2.346 14.312 1 97.25 93 VAL A N 1
ATOM 708 C CA . VAL A 1 93 ? 9.812 -2.18 13.211 1 97.25 93 VAL A CA 1
ATOM 709 C C . VAL A 1 93 ? 9.297 -1.123 12.234 1 97.25 93 VAL A C 1
ATOM 711 O O . VAL A 1 93 ? 10.055 -0.289 11.75 1 97.25 93 VAL A O 1
ATOM 714 N N . CYS A 1 94 ? 7.996 -1.142 11.961 1 97.5 94 CYS A N 1
ATOM 715 C CA . CYS A 1 94 ? 7.379 -0.155 11.078 1 97.5 94 CYS A CA 1
ATOM 716 C C . CYS A 1 94 ? 7.449 1.239 11.695 1 97.5 94 CYS A C 1
ATOM 718 O O . CYS A 1 94 ? 7.75 2.213 11 1 97.5 94 CYS A O 1
ATOM 720 N N . GLN A 1 95 ? 7.145 1.34 12.953 1 98 95 GLN A N 1
ATOM 721 C CA . GLN A 1 95 ? 7.207 2.613 13.664 1 98 95 GLN A CA 1
ATOM 722 C C . GLN A 1 95 ? 8.609 3.207 13.609 1 98 95 GLN A C 1
ATOM 724 O O . GLN A 1 95 ? 8.773 4.41 13.391 1 98 95 GLN A O 1
ATOM 729 N N . ALA A 1 96 ? 9.586 2.326 13.797 1 98.19 96 ALA A N 1
ATOM 730 C CA . ALA A 1 96 ? 10.969 2.785 13.734 1 98.19 96 ALA A CA 1
ATOM 731 C C . ALA A 1 96 ? 11.328 3.264 12.328 1 98.19 96 ALA A C 1
ATOM 733 O O . ALA A 1 96 ? 12.078 4.23 12.172 1 98.19 96 ALA A O 1
ATOM 734 N N . ALA A 1 97 ? 10.828 2.559 11.312 1 98.69 97 ALA A N 1
ATOM 735 C CA . ALA A 1 97 ? 11.062 2.971 9.93 1 98.69 97 ALA A CA 1
ATOM 736 C C . ALA A 1 97 ? 10.477 4.352 9.656 1 98.69 97 ALA A C 1
ATOM 738 O O . ALA A 1 97 ? 11.117 5.191 9.023 1 98.69 97 ALA A O 1
ATOM 739 N N . VAL A 1 98 ? 9.273 4.617 10.148 1 98.69 98 VAL A N 1
ATOM 740 C CA . VAL A 1 98 ? 8.625 5.914 9.984 1 98.69 98 VAL A CA 1
ATOM 741 C C . VAL A 1 98 ? 9.461 7.004 10.648 1 98.69 98 VAL A C 1
ATOM 743 O O . VAL A 1 98 ? 9.688 8.07 10.062 1 98.69 98 VAL A O 1
ATOM 746 N N . GLU A 1 99 ? 9.945 6.723 11.836 1 98.56 99 GLU A N 1
ATOM 747 C CA . GLU A 1 99 ? 10.789 7.691 12.531 1 98.56 99 GLU A CA 1
ATOM 748 C C . GLU A 1 99 ? 12.055 7.992 11.734 1 98.56 99 GLU A C 1
ATOM 750 O O . GLU A 1 99 ? 12.5 9.141 11.672 1 98.56 99 GLU A O 1
ATOM 755 N N . THR A 1 100 ? 12.648 6.957 11.195 1 98.81 100 THR A N 1
ATOM 756 C CA . THR A 1 100 ? 13.844 7.133 10.383 1 98.81 100 THR A CA 1
ATOM 757 C C . THR A 1 100 ? 13.562 8.07 9.211 1 98.81 100 THR A C 1
ATOM 759 O O . THR A 1 100 ? 14.352 8.969 8.922 1 98.81 100 THR A O 1
ATOM 762 N N . VAL A 1 101 ? 12.438 7.914 8.539 1 98.88 101 VAL A N 1
ATOM 763 C CA . VAL A 1 101 ? 12.062 8.742 7.395 1 98.88 101 VAL A CA 1
ATOM 764 C C . VAL A 1 101 ? 11.844 10.18 7.848 1 98.88 101 VAL A C 1
ATOM 766 O O . VAL A 1 101 ? 12.305 11.125 7.199 1 98.88 101 VAL A O 1
ATOM 769 N N . LEU A 1 102 ? 11.164 10.352 8.953 1 98.75 102 LEU A N 1
ATOM 770 C CA . LEU A 1 102 ? 10.867 11.688 9.453 1 98.75 102 LEU A CA 1
ATOM 771 C C . LEU A 1 102 ? 12.141 12.43 9.82 1 98.75 102 LEU A C 1
ATOM 773 O O . LEU A 1 102 ? 12.188 13.664 9.766 1 98.75 102 LEU A O 1
ATOM 777 N N . ARG A 1 103 ? 13.164 11.695 10.125 1 98.56 103 ARG A N 1
ATOM 778 C CA . ARG A 1 103 ? 14.445 12.297 10.477 1 98.56 103 ARG A CA 1
ATOM 779 C C . ARG A 1 103 ? 15.336 12.461 9.25 1 98.56 103 ARG A C 1
ATOM 781 O O . ARG A 1 103 ? 16.438 12.992 9.344 1 98.56 103 ARG A O 1
ATOM 788 N N . GLY A 1 104 ? 14.836 12.055 8.164 1 98.5 104 GLY A N 1
ATOM 789 C CA . GLY A 1 104 ? 15.578 12.211 6.922 1 98.5 104 GLY A CA 1
ATOM 790 C C . GLY A 1 104 ? 16.531 11.062 6.652 1 98.5 104 GLY A C 1
ATOM 791 O O . GLY A 1 104 ? 17.438 11.188 5.828 1 98.5 104 GLY A O 1
ATOM 792 N N . GLY A 1 105 ? 16.297 9.945 7.398 1 98.44 105 GLY A N 1
ATOM 793 C CA . GLY A 1 105 ? 17.125 8.773 7.195 1 98.44 105 GLY A CA 1
ATOM 794 C C . GLY A 1 105 ? 16.672 7.91 6.035 1 98.44 105 GLY A C 1
ATOM 795 O O . GLY A 1 105 ? 15.641 8.188 5.414 1 98.44 105 GLY A O 1
ATOM 796 N N . THR A 1 106 ? 17.469 6.863 5.75 1 97.94 106 THR A N 1
ATOM 797 C CA . THR A 1 106 ? 17.172 5.934 4.66 1 97.94 106 THR A CA 1
ATOM 798 C C . THR A 1 106 ? 16.766 4.57 5.203 1 97.94 106 THR A C 1
ATOM 800 O O . THR A 1 106 ? 17.328 4.109 6.207 1 97.94 106 THR A O 1
ATOM 803 N N . LEU A 1 107 ? 15.891 3.93 4.547 1 98.19 107 LEU A N 1
ATOM 804 C CA . LEU A 1 107 ? 15.43 2.6 4.934 1 98.19 107 LEU A CA 1
ATOM 805 C C . LEU A 1 107 ? 16.062 1.529 4.047 1 98.19 107 LEU A C 1
ATOM 807 O O . LEU A 1 107 ? 16.375 1.787 2.883 1 98.19 107 LEU A O 1
ATOM 811 N N . ARG A 1 108 ? 16.234 0.393 4.637 1 96.12 108 ARG A N 1
ATOM 812 C CA . ARG A 1 108 ? 16.656 -0.8 3.916 1 96.12 108 ARG A CA 1
ATOM 813 C C . ARG A 1 108 ? 15.789 -2.002 4.2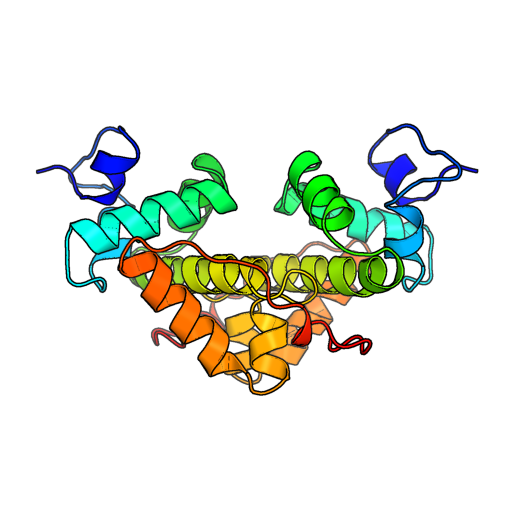7 1 96.12 108 ARG A C 1
ATOM 815 O O . ARG A 1 108 ? 15.25 -2.074 5.375 1 96.12 108 ARG A O 1
ATOM 822 N N . PRO A 1 109 ? 15.656 -2.924 3.338 1 95.38 109 PRO A N 1
ATOM 823 C CA . PRO A 1 109 ? 14.922 -4.148 3.658 1 95.38 109 PRO A CA 1
ATOM 824 C C . PRO A 1 109 ? 15.578 -4.953 4.781 1 95.38 109 PRO A C 1
ATOM 826 O O . PRO A 1 109 ? 16.797 -4.98 4.895 1 95.38 109 PRO A O 1
ATOM 829 N N . LEU A 1 110 ? 14.727 -5.641 5.566 1 92.81 110 LEU A N 1
ATOM 830 C CA . LEU A 1 110 ? 15.164 -6.539 6.629 1 92.81 110 LEU A CA 1
ATOM 831 C C . LEU A 1 110 ? 14.844 -7.988 6.281 1 92.81 110 LEU A C 1
ATOM 833 O O . LEU A 1 110 ? 13.75 -8.469 6.562 1 92.81 110 LEU A O 1
ATOM 837 N N . PRO A 1 111 ? 15.727 -8.695 5.785 1 79.69 111 PRO A N 1
ATOM 838 C CA . PRO A 1 111 ? 15.484 -10.039 5.27 1 79.69 111 PRO A CA 1
ATOM 839 C C . PRO A 1 111 ? 14.93 -10.984 6.332 1 79.69 111 PRO A C 1
ATOM 841 O O . PRO A 1 111 ? 14.242 -11.961 6 1 79.69 111 PRO A O 1
ATOM 844 N N . GLU A 1 112 ? 15.156 -10.758 7.516 1 79.25 112 GLU A N 1
ATOM 845 C CA . GLU A 1 112 ? 14.719 -11.641 8.586 1 79.25 112 GLU A CA 1
ATOM 846 C C . GLU A 1 112 ? 13.211 -11.594 8.766 1 79.25 112 GLU A C 1
ATOM 848 O O . GLU A 1 112 ? 12.625 -12.461 9.414 1 79.25 112 GLU A O 1
ATOM 853 N N . LEU A 1 113 ? 12.586 -10.656 8.203 1 76.31 113 LEU A N 1
ATOM 854 C CA . LEU A 1 113 ? 11.156 -10.461 8.391 1 76.31 113 LEU A CA 1
ATOM 855 C C . LEU A 1 113 ? 10.359 -11.211 7.328 1 76.31 113 LEU A C 1
ATOM 857 O O . LEU A 1 113 ? 9.133 -11.289 7.402 1 76.31 113 LEU A O 1
ATOM 861 N N . THR A 1 114 ? 10.977 -11.719 6.367 1 68.88 114 THR A N 1
ATOM 862 C CA . THR A 1 114 ? 10.281 -12.289 5.215 1 68.88 114 THR A CA 1
ATOM 863 C C . THR A 1 114 ? 10.102 -13.797 5.383 1 68.88 114 THR A C 1
ATOM 865 O O . THR A 1 114 ? 10.969 -14.578 4.98 1 68.88 114 THR A O 1
ATOM 868 N N . GLY A 1 115 ? 9.664 -14.148 6.539 1 57.97 115 GLY A N 1
ATOM 869 C CA . GLY A 1 115 ? 9.508 -15.578 6.746 1 57.97 115 GLY A CA 1
ATOM 870 C C . GLY A 1 115 ? 8.773 -16.266 5.613 1 57.97 115 GLY A C 1
ATOM 871 O O . GLY A 1 115 ? 8.172 -15.609 4.766 1 57.97 115 GLY A O 1
ATOM 872 N N . ASP A 1 116 ? 8.992 -17.578 5.438 1 54.31 116 ASP A N 1
ATOM 873 C CA . ASP A 1 116 ? 8.508 -18.5 4.41 1 54.31 116 ASP A CA 1
ATOM 874 C C . ASP A 1 116 ? 6.984 -18.578 4.414 1 54.31 116 ASP A C 1
ATOM 876 O O . ASP A 1 116 ? 6.383 -19.109 3.484 1 54.31 116 ASP A O 1
ATOM 880 N N . ARG A 1 117 ? 6.352 -18.078 5.484 1 55.88 117 ARG A N 1
ATOM 881 C CA . ARG A 1 117 ? 4.93 -18.391 5.582 1 55.88 117 ARG A CA 1
ATOM 882 C C . ARG A 1 117 ? 4.078 -17.266 5.008 1 55.88 117 ARG A C 1
ATOM 884 O O . ARG A 1 117 ? 4.387 -16.094 5.203 1 55.88 117 ARG A O 1
ATOM 891 N N . ARG A 1 118 ? 3.221 -17.609 4.047 1 61.69 118 ARG A N 1
ATOM 892 C CA . ARG A 1 118 ? 2.107 -16.766 3.641 1 61.69 118 ARG A CA 1
ATOM 893 C C . ARG A 1 118 ? 1.293 -16.312 4.852 1 61.69 118 ARG A C 1
ATOM 895 O O . ARG A 1 118 ? 0.72 -17.141 5.559 1 61.69 118 ARG A O 1
ATOM 902 N N . ILE A 1 119 ? 1.589 -15.133 5.273 1 63.06 119 ILE A N 1
ATOM 903 C CA . ILE A 1 119 ? 0.956 -14.695 6.512 1 63.06 119 ILE A CA 1
ATOM 904 C C . ILE A 1 119 ? -0.464 -14.211 6.223 1 63.06 119 ILE A C 1
ATOM 906 O O . ILE A 1 119 ? -1.259 -14.008 7.141 1 63.06 119 ILE A O 1
ATOM 910 N N . LEU A 1 120 ? -0.716 -14.016 4.902 1 66.81 120 LEU A N 1
ATOM 911 C CA . LEU A 1 120 ? -2.047 -13.484 4.633 1 66.81 120 LEU A CA 1
ATOM 912 C C . LEU A 1 120 ? -2.91 -14.516 3.916 1 66.81 120 LEU A C 1
ATOM 914 O O . LEU A 1 120 ? -2.393 -15.383 3.207 1 66.81 120 LEU A O 1
ATOM 918 N N . MET B 1 1 ? 3.559 -21.938 -23.016 1 77.25 1 MET B N 1
ATOM 919 C CA . MET B 1 1 ? 2.293 -21.219 -22.906 1 77.25 1 MET B CA 1
ATOM 920 C C . MET B 1 1 ? 2.428 -20.016 -22 1 77.25 1 MET B C 1
ATOM 922 O O . MET B 1 1 ? 3.18 -20.047 -21.016 1 77.25 1 MET B O 1
ATOM 926 N N . SER B 1 2 ? 1.936 -18.859 -22.422 1 93.19 2 SER B N 1
ATOM 927 C CA . SER B 1 2 ? 1.949 -17.609 -21.656 1 93.19 2 SER B CA 1
ATOM 928 C C . SER B 1 2 ? 1.189 -17.75 -20.344 1 93.19 2 SER B C 1
ATOM 930 O O . SER B 1 2 ? 0.154 -18.422 -20.281 1 93.19 2 SER B O 1
ATOM 932 N N . CYS B 1 3 ? 1.816 -17.328 -19.281 1 96.69 3 CYS B N 1
ATOM 933 C CA . CYS B 1 3 ? 1.049 -17.359 -18.047 1 96.69 3 CYS B CA 1
ATOM 934 C C . CYS B 1 3 ? -0.121 -16.375 -18.109 1 96.69 3 CYS B C 1
ATOM 936 O O . CYS B 1 3 ? -0.187 -15.547 -19.016 1 96.69 3 CYS B O 1
ATOM 938 N N . ASN B 1 4 ? -1.036 -16.406 -17.188 1 97.12 4 ASN B N 1
ATOM 939 C CA . ASN B 1 4 ? -2.27 -15.633 -17.266 1 97.12 4 ASN B CA 1
ATOM 940 C C . ASN B 1 4 ? -2.023 -14.164 -16.938 1 97.12 4 ASN B C 1
ATOM 942 O O . ASN B 1 4 ? -2.74 -13.289 -17.422 1 97.12 4 ASN B O 1
ATOM 946 N N . GLY B 1 5 ? -1.041 -13.922 -16.109 1 97.81 5 GLY B N 1
ATOM 947 C CA . GLY B 1 5 ? -0.67 -12.539 -15.82 1 97.81 5 GLY B CA 1
ATOM 948 C C . GLY B 1 5 ? -0.141 -11.805 -17.031 1 97.81 5 GLY B C 1
ATOM 949 O O . GLY B 1 5 ? -0.594 -10.695 -17.344 1 97.81 5 GLY B O 1
ATOM 950 N N . CYS B 1 6 ? 0.729 -12.461 -17.719 1 97.81 6 CYS B N 1
ATOM 951 C CA . CYS B 1 6 ? 1.294 -11.859 -18.922 1 97.81 6 CYS B CA 1
ATOM 952 C C . CYS B 1 6 ? 0.227 -11.68 -20 1 97.81 6 CYS B C 1
ATOM 954 O O . CYS B 1 6 ? 0.243 -10.688 -20.734 1 97.81 6 CYS B O 1
ATOM 956 N N . ARG B 1 7 ? -0.659 -12.625 -20.109 1 97.56 7 ARG B N 1
ATOM 957 C CA . ARG B 1 7 ? -1.731 -12.547 -21.094 1 97.56 7 ARG B CA 1
ATOM 958 C C . ARG B 1 7 ? -2.564 -11.281 -20.906 1 97.56 7 ARG B C 1
ATOM 960 O O . ARG B 1 7 ? -2.781 -10.531 -21.859 1 97.56 7 ARG B O 1
ATOM 967 N N . VAL B 1 8 ? -2.979 -11.008 -19.656 1 97.88 8 VAL B N 1
ATOM 968 C CA . VAL B 1 8 ? -3.893 -9.898 -19.406 1 97.88 8 VAL B CA 1
ATOM 969 C C . VAL B 1 8 ? -3.127 -8.578 -19.469 1 97.88 8 VAL B C 1
ATOM 971 O O . VAL B 1 8 ? -3.721 -7.516 -19.688 1 97.88 8 VAL B O 1
ATOM 974 N N . LEU B 1 9 ? -1.851 -8.672 -19.234 1 97.25 9 LEU B N 1
ATOM 975 C CA . LEU B 1 9 ? -1.05 -7.453 -19.312 1 97.25 9 LEU B CA 1
ATOM 976 C C . LEU B 1 9 ? -0.512 -7.234 -20.719 1 97.25 9 LEU B C 1
ATOM 978 O O . LEU B 1 9 ? 0.18 -6.246 -20.984 1 97.25 9 LEU B O 1
ATOM 982 N N . ARG B 1 10 ? -0.788 -8.211 -21.641 1 96.19 10 ARG B N 1
ATOM 983 C CA . ARG B 1 10 ? -0.356 -8.164 -23.031 1 96.19 10 ARG B CA 1
ATOM 984 C C . ARG B 1 10 ? 1.155 -7.992 -23.125 1 96.19 10 ARG B C 1
ATOM 986 O O . ARG B 1 10 ? 1.64 -7.137 -23.875 1 96.19 10 ARG B O 1
ATOM 993 N N . LYS B 1 11 ? 1.843 -8.672 -22.375 1 93.25 11 LYS B N 1
ATOM 994 C CA . LYS B 1 11 ? 3.303 -8.688 -22.391 1 93.25 11 LYS B CA 1
ATOM 995 C C . LYS B 1 11 ? 3.834 -10.062 -22.781 1 93.25 11 LYS B C 1
ATOM 997 O O . LYS B 1 11 ? 3.119 -11.062 -22.688 1 93.25 11 LYS B O 1
ATOM 1002 N N . GLY B 1 12 ? 5.027 -10.055 -23.281 1 94.44 12 GLY B N 1
ATOM 1003 C CA . GLY B 1 12 ? 5.668 -11.312 -23.641 1 94.44 12 GLY B CA 1
ATOM 1004 C C . GLY B 1 12 ? 5.992 -12.18 -22.438 1 94.44 12 GLY B C 1
ATOM 1005 O O . GLY B 1 12 ? 6.551 -11.695 -21.453 1 94.44 12 GLY B O 1
ATOM 1006 N N . CYS B 1 13 ? 5.547 -13.438 -22.594 1 96.75 13 CYS B N 1
ATOM 1007 C CA . CYS B 1 13 ? 5.801 -14.398 -21.531 1 96.75 13 CYS B CA 1
ATOM 1008 C C . CYS B 1 13 ? 6.93 -15.352 -21.906 1 96.75 13 CYS B C 1
ATOM 1010 O O . CYS B 1 13 ? 7.039 -15.758 -23.062 1 96.75 13 CYS B O 1
ATOM 1012 N N . SER B 1 14 ? 7.848 -15.68 -21 1 95.69 14 SER B N 1
ATOM 1013 C CA . SER B 1 14 ? 8.969 -16.578 -21.25 1 95.69 14 SER B CA 1
ATOM 1014 C C . SER B 1 14 ? 9.109 -17.609 -20.125 1 95.69 14 SER B C 1
ATOM 1016 O O . SER B 1 14 ? 8.336 -17.609 -19.172 1 95.69 14 SER B O 1
ATOM 1018 N N . GLU B 1 15 ? 10.047 -18.516 -20.297 1 93.94 15 GLU B N 1
ATOM 1019 C CA . GLU B 1 15 ? 10.305 -19.547 -19.297 1 93.94 15 GLU B CA 1
ATOM 1020 C C . GLU B 1 15 ? 10.836 -18.938 -18 1 93.94 15 GLU B C 1
ATOM 1022 O O . GLU B 1 15 ? 10.68 -19.531 -16.922 1 93.94 15 GLU B O 1
ATOM 1027 N N . SER B 1 16 ? 11.336 -17.797 -18.062 1 94.56 16 SER B N 1
ATOM 1028 C CA . SER B 1 16 ? 11.906 -17.125 -16.906 1 94.56 16 SER B CA 1
ATOM 1029 C C . SER B 1 16 ? 10.977 -16.031 -16.375 1 94.56 16 SER B C 1
ATOM 1031 O O . SER B 1 16 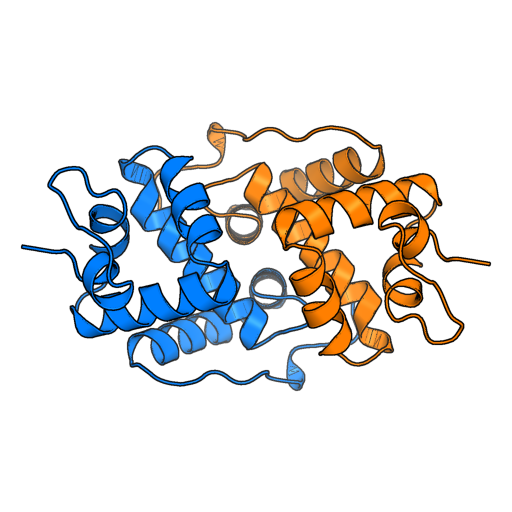? 11.414 -15.125 -15.664 1 94.56 16 SER B O 1
ATOM 1033 N N . CYS B 1 17 ? 9.719 -16.188 -16.703 1 97.19 17 CYS B N 1
ATOM 1034 C CA . CYS B 1 17 ? 8.742 -15.172 -16.328 1 97.19 17 CYS B CA 1
ATOM 1035 C C . CYS B 1 17 ? 8.648 -15.039 -14.805 1 97.19 17 CYS B C 1
ATOM 1037 O O . CYS B 1 17 ? 8.391 -16.031 -14.109 1 97.19 17 CYS B O 1
ATOM 1039 N N . ILE B 1 18 ? 8.695 -13.844 -14.344 1 97.38 18 ILE B N 1
ATOM 1040 C CA . ILE B 1 18 ? 8.734 -13.617 -12.906 1 97.38 18 ILE B CA 1
ATOM 1041 C C . ILE B 1 18 ? 7.309 -13.539 -12.352 1 97.38 18 ILE B C 1
ATOM 1043 O O . ILE B 1 18 ? 7.098 -13.617 -11.141 1 97.38 18 ILE B O 1
ATOM 1047 N N . LEU B 1 19 ? 6.301 -13.352 -13.219 1 97.5 19 LEU B N 1
ATOM 1048 C CA . LEU B 1 19 ? 4.906 -13.258 -12.797 1 97.5 19 LEU B CA 1
ATOM 1049 C C . LEU B 1 19 ? 4.312 -14.641 -12.57 1 97.5 19 LEU B C 1
ATOM 1051 O O . LEU B 1 19 ? 3.453 -14.82 -11.703 1 97.5 19 LEU B O 1
ATOM 1055 N N . ARG B 1 20 ? 4.852 -15.562 -13.289 1 96.88 20 ARG B N 1
ATOM 1056 C CA . ARG B 1 20 ? 4.281 -16.906 -13.289 1 96.88 20 ARG B CA 1
ATOM 1057 C C . ARG B 1 20 ? 4.262 -17.5 -11.883 1 96.88 20 ARG B C 1
ATOM 1059 O O . ARG B 1 20 ? 3.219 -17.953 -11.414 1 96.88 20 ARG B O 1
ATOM 1066 N N . PRO B 1 21 ? 5.355 -17.453 -11.188 1 96.25 21 PRO B N 1
ATOM 1067 C CA . PRO B 1 21 ? 5.336 -18.031 -9.844 1 96.25 21 PRO B CA 1
ATOM 1068 C C . PRO B 1 21 ? 4.41 -17.281 -8.891 1 96.25 21 PRO B C 1
ATOM 1070 O O . PRO B 1 21 ? 3.922 -17.859 -7.918 1 96.25 21 PRO B O 1
ATOM 1073 N N . CYS B 1 22 ? 4.098 -16.031 -9.125 1 97.69 22 CYS B N 1
ATOM 1074 C CA . CYS B 1 22 ? 3.295 -15.188 -8.258 1 97.69 22 CYS B CA 1
ATOM 1075 C C . CYS B 1 22 ? 1.861 -15.695 -8.164 1 97.69 22 CYS B C 1
ATOM 1077 O O . CYS B 1 22 ? 1.177 -15.469 -7.168 1 97.69 22 CYS B O 1
ATOM 1079 N N . LEU B 1 23 ? 1.425 -16.406 -9.18 1 98.25 23 LEU B N 1
ATOM 1080 C CA . LEU B 1 23 ? -0.013 -16.562 -9.367 1 98.25 23 LEU B CA 1
ATOM 1081 C C . LEU B 1 23 ? -0.438 -18 -9.094 1 98.25 23 LEU B C 1
ATOM 1083 O O . LEU B 1 23 ? -1.633 -18.312 -9.078 1 98.25 23 LEU B O 1
ATOM 1087 N N . GLN B 1 24 ? 0.502 -18.797 -8.789 1 95.38 24 GLN B N 1
ATOM 1088 C CA . GLN B 1 24 ? 0.254 -20.234 -8.766 1 95.38 24 GLN B CA 1
ATOM 1089 C C . GLN B 1 24 ? -0.675 -20.625 -7.617 1 95.38 24 GLN B C 1
ATOM 1091 O O . GLN B 1 24 ? -1.309 -21.672 -7.648 1 95.38 24 GLN B O 1
ATOM 1096 N N . TRP B 1 25 ? -0.843 -19.812 -6.621 1 94.19 25 TRP B N 1
ATOM 1097 C CA . TRP B 1 25 ? -1.699 -20.109 -5.477 1 94.19 25 TRP B CA 1
ATOM 1098 C C . TRP B 1 25 ? -3.156 -19.797 -5.789 1 94.19 25 TRP B C 1
ATOM 1100 O O . TRP B 1 25 ? -4.059 -20.172 -5.035 1 94.19 25 TRP B O 1
ATOM 1110 N N . ILE B 1 26 ? -3.375 -19.062 -6.887 1 97.62 26 ILE B N 1
ATOM 1111 C CA . ILE B 1 26 ? -4.723 -18.734 -7.336 1 97.62 26 ILE B CA 1
ATOM 1112 C C . ILE B 1 26 ? -5.254 -19.844 -8.234 1 97.62 26 ILE B C 1
ATOM 1114 O O . ILE B 1 26 ? -4.617 -20.203 -9.227 1 97.62 26 ILE B O 1
ATOM 1118 N N . ASP B 1 27 ? -6.422 -20.312 -8.078 1 95.62 27 ASP B N 1
ATOM 1119 C CA . ASP B 1 27 ? -6.91 -21.594 -8.555 1 95.62 27 ASP B CA 1
ATOM 1120 C C . ASP B 1 27 ? -7.246 -21.547 -10.039 1 95.62 27 ASP B C 1
ATOM 1122 O O . ASP B 1 27 ? -6.984 -22.5 -10.773 1 95.62 27 ASP B O 1
ATOM 1126 N N . THR B 1 28 ? -7.836 -20.484 -10.523 1 97.81 28 THR B N 1
ATOM 1127 C CA . THR B 1 28 ? -8.328 -20.484 -11.891 1 97.81 28 THR B CA 1
ATOM 1128 C C . THR B 1 28 ? -7.59 -19.453 -12.734 1 97.81 28 THR B C 1
ATOM 1130 O O . THR B 1 28 ? -7.176 -18.406 -12.227 1 97.81 28 THR B O 1
ATOM 1133 N N . PRO B 1 29 ? -7.461 -19.703 -13.992 1 97.44 29 PRO B N 1
ATOM 1134 C CA . PRO B 1 29 ? -6.855 -18.719 -14.891 1 97.44 29 PRO B CA 1
ATOM 1135 C C . PRO B 1 29 ? -7.574 -17.375 -14.859 1 97.44 29 PRO B C 1
ATOM 1137 O O . PRO B 1 29 ? -6.93 -16.328 -14.898 1 97.44 29 PRO B O 1
ATOM 1140 N N . GLU B 1 30 ? -8.852 -17.391 -14.758 1 98.25 30 GLU B N 1
ATOM 1141 C CA . GLU B 1 30 ? -9.633 -16.156 -14.734 1 98.25 30 GLU B CA 1
ATOM 1142 C C . GLU B 1 30 ? -9.32 -15.328 -13.484 1 98.25 30 GLU B C 1
ATOM 1144 O O . GLU B 1 30 ? -9.148 -14.117 -13.57 1 98.25 30 GLU B O 1
ATOM 1149 N N . ALA B 1 31 ? -9.227 -16 -12.383 1 98.75 31 ALA B N 1
ATOM 1150 C CA . ALA B 1 31 ? -8.914 -15.328 -11.125 1 98.75 31 ALA B CA 1
ATOM 1151 C C . ALA B 1 31 ? -7.5 -14.75 -11.148 1 98.75 31 ALA B C 1
ATOM 1153 O O . ALA B 1 31 ? -7.258 -13.664 -10.617 1 98.75 31 ALA B O 1
ATOM 1154 N N . GLN B 1 32 ? -6.609 -15.5 -11.758 1 98.75 32 GLN B N 1
ATOM 1155 C CA . GLN B 1 32 ? -5.246 -15 -11.914 1 98.75 32 GLN B CA 1
ATOM 1156 C C . GLN B 1 32 ? -5.227 -13.711 -12.734 1 98.75 32 GLN B C 1
ATOM 1158 O O . GLN B 1 32 ? -4.496 -12.773 -12.406 1 98.75 32 GLN B O 1
ATOM 1163 N N . GLY B 1 33 ? -6.012 -13.719 -13.773 1 98.62 33 GLY B N 1
ATOM 1164 C CA . GLY B 1 33 ? -6.133 -12.523 -14.586 1 98.62 33 GLY B CA 1
ATOM 1165 C C . GLY B 1 33 ? -6.742 -11.352 -13.836 1 98.62 33 GLY B C 1
ATOM 1166 O O . GLY B 1 33 ? -6.215 -10.234 -13.883 1 98.62 33 GLY B O 1
ATOM 1167 N N . HIS B 1 34 ? -7.844 -11.586 -13.125 1 98.81 34 HIS B N 1
ATOM 1168 C CA . HIS B 1 34 ? -8.508 -10.539 -12.359 1 98.81 34 HIS B CA 1
ATOM 1169 C C . HIS B 1 34 ? -7.566 -9.93 -11.328 1 98.81 34 HIS B C 1
ATOM 1171 O O . HIS B 1 34 ? -7.492 -8.703 -11.203 1 98.81 34 HIS B O 1
ATOM 1177 N N . ALA B 1 35 ? -6.867 -10.797 -10.656 1 98.81 35 ALA B N 1
ATOM 1178 C CA . ALA B 1 35 ? -5.953 -10.328 -9.617 1 98.81 35 ALA B CA 1
ATOM 1179 C C . ALA B 1 35 ? -4.828 -9.492 -10.219 1 98.81 35 ALA B C 1
ATOM 1181 O O . ALA B 1 35 ? -4.484 -8.43 -9.688 1 98.81 35 ALA B O 1
ATOM 1182 N N . THR B 1 36 ? -4.27 -9.992 -11.312 1 98.88 36 THR B N 1
ATOM 1183 C CA . THR B 1 36 ? -3.148 -9.312 -11.953 1 98.88 36 THR B CA 1
ATOM 1184 C C . THR B 1 36 ? -3.562 -7.926 -12.43 1 98.88 36 THR B C 1
ATOM 1186 O O . THR B 1 36 ? -2.857 -6.941 -12.188 1 98.88 36 THR B O 1
ATOM 1189 N N . VAL B 1 37 ? -4.723 -7.805 -13.039 1 98.69 37 VAL B N 1
ATOM 1190 C CA . VAL B 1 37 ? -5.207 -6.527 -13.555 1 98.69 37 VAL B CA 1
ATOM 1191 C C . VAL B 1 37 ? -5.477 -5.57 -12.391 1 98.69 37 VAL B C 1
ATOM 1193 O O . VAL B 1 37 ? -5.145 -4.387 -12.469 1 98.69 37 VAL B O 1
ATOM 1196 N N . PHE B 1 38 ? -6.031 -6.055 -11.367 1 98.75 38 PHE B N 1
ATOM 1197 C CA . PHE B 1 38 ? -6.383 -5.211 -10.234 1 98.75 38 PHE B CA 1
ATOM 1198 C C . PHE B 1 38 ? -5.133 -4.637 -9.578 1 98.75 38 PHE B C 1
ATOM 1200 O O . PHE B 1 38 ? -5.074 -3.441 -9.281 1 98.75 38 PHE B O 1
ATOM 1207 N N . VAL B 1 39 ? -4.156 -5.527 -9.344 1 98.69 39 VAL B N 1
ATOM 1208 C CA . VAL B 1 39 ? -2.924 -5.098 -8.695 1 98.69 39 VAL B CA 1
ATOM 1209 C C . VAL B 1 39 ? -2.162 -4.137 -9.602 1 98.69 39 VAL B C 1
ATOM 1211 O O . VAL B 1 39 ? -1.633 -3.123 -9.141 1 98.69 39 VAL B O 1
ATOM 1214 N N . ALA B 1 40 ? -2.107 -4.453 -10.844 1 98.31 40 ALA B N 1
ATOM 1215 C CA . ALA B 1 40 ? -1.413 -3.592 -11.797 1 98.31 40 ALA B CA 1
ATOM 1216 C C . ALA B 1 40 ? -2.105 -2.236 -11.922 1 98.31 40 ALA B C 1
ATOM 1218 O O . ALA B 1 40 ? -1.449 -1.212 -12.117 1 98.31 40 ALA B O 1
ATOM 1219 N N . LYS B 1 41 ? -3.424 -2.209 -11.875 1 96.62 41 LYS B N 1
ATOM 1220 C CA . LYS B 1 41 ? -4.164 -0.951 -11.898 1 96.62 41 LYS B CA 1
ATOM 1221 C C . LYS B 1 41 ? -3.828 -0.09 -10.688 1 96.62 41 LYS B C 1
ATOM 1223 O O . LYS B 1 41 ? -3.725 1.134 -10.797 1 96.62 41 LYS B O 1
ATOM 1228 N N . PHE B 1 42 ? -3.666 -0.754 -9.625 1 96.56 42 PHE B N 1
ATOM 1229 C CA . PHE B 1 42 ? -3.467 -0.045 -8.367 1 96.56 42 PHE B CA 1
ATOM 1230 C C . PHE B 1 42 ? -2.035 0.463 -8.258 1 96.56 42 PHE B C 1
ATOM 1232 O O . PHE B 1 42 ? -1.809 1.618 -7.887 1 96.56 42 PHE B O 1
ATOM 1239 N N . PHE B 1 43 ? -1.029 -0.374 -8.562 1 96.44 43 PHE B N 1
ATOM 1240 C CA . PHE B 1 43 ? 0.37 -0.041 -8.328 1 96.44 43 PHE B CA 1
ATOM 1241 C C . PHE B 1 43 ? 1.056 0.38 -9.625 1 96.44 43 PHE B C 1
ATOM 1243 O O . PHE B 1 43 ? 2.207 0.819 -9.609 1 96.44 43 PHE B O 1
ATOM 1250 N N . GLY B 1 44 ? 0.372 0.283 -10.734 1 94.81 44 GLY B N 1
ATOM 1251 C CA . GLY B 1 44 ? 1.027 0.423 -12.023 1 94.81 44 GLY B CA 1
ATOM 1252 C C . GLY B 1 44 ? 1.75 -0.836 -12.469 1 94.81 44 GLY B C 1
ATOM 1253 O O . GLY B 1 44 ? 2.268 -1.585 -11.633 1 94.81 44 GLY B O 1
ATOM 1254 N N . ARG B 1 45 ? 1.82 -1.009 -13.773 1 96 45 ARG B N 1
ATOM 1255 C CA . ARG B 1 45 ? 2.492 -2.184 -14.312 1 96 45 ARG B CA 1
ATOM 1256 C C . ARG B 1 45 ? 3.969 -2.195 -13.93 1 96 45 ARG B C 1
ATOM 1258 O O . ARG B 1 45 ? 4.492 -3.217 -13.484 1 96 45 ARG B O 1
ATOM 1265 N N . ALA B 1 46 ? 4.629 -1.073 -14.07 1 94.69 46 ALA B N 1
ATOM 1266 C CA . ALA B 1 46 ? 6.047 -0.987 -13.742 1 94.69 46 ALA B CA 1
ATOM 1267 C C . ALA B 1 46 ? 6.281 -1.223 -12.25 1 94.69 46 ALA B C 1
ATOM 1269 O O . ALA B 1 46 ? 7.246 -1.885 -11.867 1 94.69 46 ALA B O 1
ATOM 1270 N N . GLY B 1 47 ? 5.348 -0.669 -11.445 1 95 47 GLY B N 1
ATOM 1271 C CA . GLY B 1 47 ? 5.438 -0.881 -10.008 1 95 47 GLY B CA 1
ATOM 1272 C C . GLY B 1 47 ? 5.309 -2.34 -9.609 1 95 47 GLY B C 1
ATOM 1273 O O . GLY B 1 47 ? 6.121 -2.854 -8.844 1 95 47 GLY B O 1
ATOM 1274 N N . LEU B 1 48 ? 4.352 -2.957 -10.195 1 97.75 48 LEU B N 1
ATOM 1275 C CA . LEU B 1 48 ? 4.129 -4.371 -9.914 1 97.75 48 LEU B CA 1
ATOM 1276 C C . LEU B 1 48 ? 5.355 -5.199 -10.273 1 97.75 48 LEU B C 1
ATOM 1278 O O . LEU B 1 48 ? 5.84 -5.988 -9.461 1 97.75 48 LEU B O 1
ATOM 1282 N N . MET B 1 49 ? 5.941 -5 -11.461 1 97 49 MET B N 1
ATOM 1283 C CA . MET B 1 49 ? 7.102 -5.773 -11.898 1 97 49 MET B CA 1
ATOM 1284 C C . MET B 1 49 ? 8.32 -5.469 -11.031 1 97 49 MET B C 1
ATOM 1286 O O . MET B 1 49 ? 9.117 -6.363 -10.742 1 97 49 MET B O 1
ATOM 1290 N N . SER B 1 50 ? 8.398 -4.199 -10.664 1 96.69 50 SER B N 1
ATOM 1291 C CA . SER B 1 50 ? 9.5 -3.805 -9.789 1 96.69 50 SER B CA 1
ATOM 1292 C C . SER B 1 50 ? 9.422 -4.52 -8.445 1 96.69 50 SER B C 1
ATOM 1294 O O . SER B 1 50 ? 10.43 -5.012 -7.938 1 96.69 50 SER B O 1
ATOM 1296 N N . PHE B 1 51 ? 8.242 -4.59 -7.82 1 96.88 51 PHE B N 1
ATOM 1297 C CA . PHE B 1 51 ? 8.07 -5.297 -6.555 1 96.88 51 PHE B CA 1
ATOM 1298 C C . PHE B 1 51 ? 8.484 -6.754 -6.688 1 96.88 51 PHE B C 1
ATOM 1300 O O . PHE B 1 51 ? 9.227 -7.27 -5.852 1 96.88 51 PHE B O 1
ATOM 1307 N N . ILE B 1 52 ? 8.062 -7.379 -7.727 1 97.38 52 ILE B N 1
ATOM 1308 C CA . ILE B 1 52 ? 8.297 -8.805 -7.906 1 97.38 52 ILE B CA 1
ATOM 1309 C C . ILE B 1 52 ? 9.781 -9.062 -8.148 1 97.38 52 ILE B C 1
ATOM 1311 O O . ILE B 1 52 ? 10.359 -9.992 -7.574 1 97.38 52 ILE B O 1
ATOM 1315 N N . SER B 1 53 ? 10.406 -8.188 -8.898 1 96.81 53 SER B N 1
ATOM 1316 C CA . SER B 1 53 ? 11.797 -8.391 -9.289 1 96.81 53 SER B CA 1
ATOM 1317 C C . SER B 1 53 ? 12.734 -8.188 -8.102 1 96.81 53 SER B C 1
ATOM 1319 O O . SER B 1 53 ? 13.883 -8.641 -8.125 1 96.81 53 SER B O 1
ATOM 1321 N N . ASN B 1 54 ? 12.227 -7.578 -7.066 1 94.31 54 ASN B N 1
ATOM 1322 C CA . ASN B 1 54 ? 13.102 -7.188 -5.965 1 94.31 54 ASN B CA 1
ATOM 1323 C C . ASN B 1 54 ? 13.023 -8.188 -4.812 1 94.31 54 ASN B C 1
ATOM 1325 O O . ASN B 1 54 ? 13.555 -7.93 -3.729 1 94.31 54 ASN B O 1
ATOM 1329 N N . VAL B 1 55 ? 12.375 -9.336 -5.027 1 93.81 55 VAL B N 1
ATOM 1330 C CA . VAL B 1 55 ? 12.328 -10.367 -3.992 1 93.81 55 VAL B CA 1
ATOM 1331 C C . VAL B 1 55 ? 12.734 -11.711 -4.586 1 93.81 55 VAL B C 1
ATOM 1333 O O . VAL B 1 55 ? 12.586 -11.938 -5.789 1 93.81 55 VAL B O 1
ATOM 1336 N N . PRO B 1 56 ? 13.312 -12.578 -3.75 1 92.31 56 PRO B N 1
ATOM 1337 C CA . PRO B 1 56 ? 13.648 -13.914 -4.242 1 92.31 56 PRO B CA 1
ATOM 1338 C C . PRO B 1 56 ? 12.438 -14.68 -4.766 1 92.31 56 PRO B C 1
ATOM 1340 O O . PRO B 1 56 ? 11.312 -14.453 -4.301 1 92.31 56 PRO B O 1
ATOM 1343 N N . GLU B 1 57 ? 12.648 -15.555 -5.707 1 92.88 57 GLU B N 1
ATOM 1344 C CA . GLU B 1 57 ? 11.602 -16.281 -6.426 1 92.88 57 GLU B CA 1
ATOM 1345 C C . GLU B 1 57 ? 10.664 -17 -5.461 1 92.88 57 GLU B C 1
ATOM 1347 O O . GLU B 1 57 ? 9.445 -16.922 -5.605 1 92.88 57 GLU B O 1
ATOM 1352 N N . PRO B 1 58 ? 11.125 -17.672 -4.418 1 92.38 58 PRO B N 1
ATOM 1353 C CA . PRO B 1 58 ? 10.211 -18.422 -3.564 1 92.38 58 PRO B CA 1
ATOM 1354 C C . PRO B 1 58 ? 9.242 -17.531 -2.791 1 92.38 58 PRO B C 1
ATOM 1356 O O . PRO B 1 58 ? 8.234 -18.016 -2.264 1 92.38 58 PRO B O 1
ATOM 1359 N N . GLN B 1 59 ? 9.586 -16.219 -2.76 1 94.25 59 GLN B N 1
ATOM 1360 C CA . GLN B 1 59 ? 8.789 -15.305 -1.961 1 94.25 59 GLN B CA 1
ATOM 1361 C C . GLN B 1 59 ? 7.785 -14.547 -2.83 1 94.25 59 GLN B C 1
ATOM 1363 O O . GLN B 1 59 ? 6.934 -13.82 -2.314 1 94.25 59 GLN B O 1
ATOM 1368 N N . ARG B 1 60 ? 7.812 -14.734 -4.082 1 95.69 60 ARG B N 1
ATOM 1369 C CA . ARG B 1 60 ? 7.035 -13.922 -5.012 1 95.69 60 ARG B CA 1
ATOM 1370 C C . ARG B 1 60 ? 5.543 -14.195 -4.871 1 95.69 60 ARG B C 1
ATOM 1372 O O . ARG B 1 60 ? 4.727 -13.273 -4.945 1 95.69 60 ARG B O 1
ATOM 1379 N N . PRO B 1 61 ? 5.148 -15.484 -4.586 1 95.56 61 PRO B N 1
ATOM 1380 C CA . PRO B 1 61 ? 3.717 -15.688 -4.355 1 95.56 61 PRO B CA 1
ATOM 1381 C C . PRO B 1 61 ? 3.197 -14.93 -3.137 1 95.56 61 PRO B C 1
ATOM 1383 O O . PRO B 1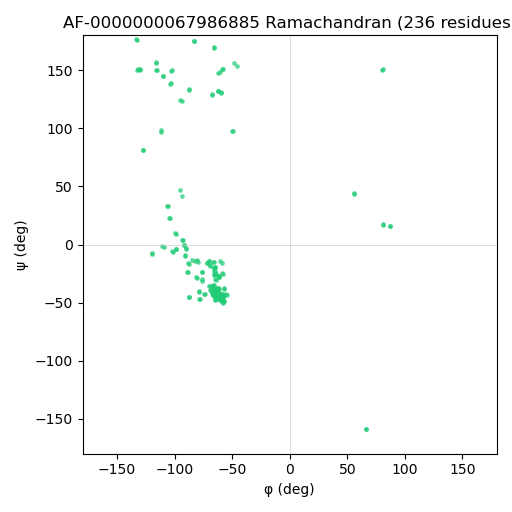 61 ? 2.123 -14.328 -3.191 1 95.56 61 PRO B O 1
ATOM 1386 N N . ALA B 1 62 ? 3.973 -14.922 -2.094 1 95.06 62 ALA B N 1
ATOM 1387 C CA . ALA B 1 62 ? 3.568 -14.203 -0.885 1 95.06 62 ALA B CA 1
ATOM 1388 C C . ALA B 1 62 ? 3.529 -12.695 -1.126 1 95.06 62 ALA B C 1
ATOM 1390 O O . ALA B 1 62 ? 2.641 -12.008 -0.624 1 95.06 62 ALA B O 1
ATOM 1391 N N . LEU B 1 63 ? 4.488 -12.234 -1.839 1 96.25 63 LEU B N 1
ATOM 1392 C CA . LEU B 1 63 ? 4.516 -10.812 -2.174 1 96.25 63 LEU B CA 1
ATOM 1393 C C . LEU B 1 63 ? 3.275 -10.422 -2.969 1 96.25 63 LEU B C 1
ATOM 1395 O O . LEU B 1 63 ? 2.619 -9.43 -2.65 1 96.25 63 LEU B O 1
ATOM 1399 N N . PHE B 1 64 ? 2.951 -11.18 -3.955 1 97.75 64 PHE B N 1
ATOM 1400 C CA . PHE B 1 64 ? 1.795 -10.852 -4.781 1 97.75 64 PHE B CA 1
ATOM 1401 C C . PHE B 1 64 ? 0.515 -10.867 -3.955 1 97.75 64 PHE B C 1
ATOM 1403 O O . PHE B 1 64 ? -0.345 -10 -4.117 1 97.75 64 PHE B O 1
ATOM 1410 N N . GLN B 1 65 ? 0.454 -11.828 -3.131 1 97.19 65 GLN B N 1
ATOM 1411 C CA . GLN B 1 65 ? -0.706 -11.906 -2.248 1 97.19 65 GLN B CA 1
ATOM 1412 C C . GLN B 1 65 ? -0.805 -10.664 -1.366 1 97.19 65 GLN B C 1
ATOM 1414 O O . GLN B 1 65 ? -1.886 -10.086 -1.211 1 97.19 65 GLN B O 1
ATOM 1419 N N . SER B 1 66 ? 0.272 -10.258 -0.815 1 96.88 66 SER B N 1
ATOM 1420 C CA . SER B 1 66 ? 0.268 -9.086 0.056 1 96.88 66 SER B CA 1
ATOM 1421 C C . SER B 1 66 ? -0.114 -7.828 -0.713 1 96.88 66 SER B C 1
ATOM 1423 O O . SER B 1 66 ? -0.83 -6.973 -0.193 1 96.88 66 SER B O 1
ATOM 1425 N N . LEU B 1 67 ? 0.385 -7.73 -1.921 1 97.81 67 LEU B N 1
ATOM 1426 C CA . LEU B 1 67 ? 0.022 -6.586 -2.75 1 97.81 67 LEU B CA 1
ATOM 1427 C C . LEU B 1 67 ? -1.478 -6.57 -3.029 1 97.81 67 LEU B C 1
ATOM 1429 O O . LEU B 1 67 ? -2.111 -5.512 -2.984 1 97.81 67 LEU B O 1
ATOM 1433 N N . LEU B 1 68 ? -2.004 -7.73 -3.334 1 98.62 68 LEU B N 1
ATOM 1434 C CA . LEU B 1 68 ? -3.434 -7.84 -3.602 1 98.62 68 LEU B CA 1
ATOM 1435 C C . LEU B 1 68 ? -4.25 -7.418 -2.381 1 98.62 68 LEU B C 1
ATOM 1437 O O . LEU B 1 68 ? -5.207 -6.652 -2.504 1 98.62 68 LEU B O 1
ATOM 1441 N N . PHE B 1 69 ? -3.855 -7.832 -1.224 1 98 69 PHE B N 1
ATOM 1442 C CA . PHE B 1 69 ? -4.551 -7.48 0.011 1 98 69 PHE B CA 1
ATOM 1443 C C . PHE B 1 69 ? -4.426 -5.988 0.295 1 98 69 PHE B C 1
ATOM 1445 O O . PHE B 1 69 ? -5.383 -5.355 0.744 1 98 69 PHE B O 1
ATOM 1452 N N . GLU B 1 70 ? -3.264 -5.445 0.101 1 97.94 70 GLU B N 1
ATOM 1453 C CA . GLU B 1 70 ? -3.055 -4.02 0.323 1 97.94 70 GLU B CA 1
ATOM 1454 C C . GLU B 1 70 ? -3.908 -3.182 -0.625 1 97.94 70 GLU B C 1
ATOM 1456 O O . GLU B 1 70 ? -4.543 -2.213 -0.204 1 97.94 70 GLU B O 1
ATOM 1461 N N . ALA B 1 71 ? -3.902 -3.578 -1.882 1 98.44 71 ALA B N 1
ATOM 1462 C CA . ALA B 1 71 ? -4.707 -2.854 -2.863 1 98.44 71 ALA B CA 1
ATOM 1463 C C . ALA B 1 71 ? -6.191 -2.936 -2.523 1 98.44 71 ALA B C 1
ATOM 1465 O O . ALA B 1 71 ? -6.906 -1.933 -2.586 1 98.44 71 ALA B O 1
ATOM 1466 N N . CYS B 1 72 ? -6.66 -4.113 -2.16 1 98.56 72 CYS B N 1
ATOM 1467 C CA . CYS B 1 72 ? -8.055 -4.305 -1.79 1 98.56 72 CYS B CA 1
ATOM 1468 C C . CYS B 1 72 ? -8.398 -3.51 -0.535 1 98.56 72 CYS B C 1
ATOM 1470 O O . CYS B 1 72 ? -9.43 -2.836 -0.485 1 98.56 72 CYS B O 1
ATOM 1472 N N . GLY B 1 73 ? -7.527 -3.584 0.442 1 97.19 73 GLY B N 1
ATOM 1473 C CA . GLY B 1 73 ? -7.742 -2.838 1.672 1 97.19 73 GLY B CA 1
ATOM 1474 C C . GLY B 1 73 ? -7.855 -1.342 1.45 1 97.19 73 GLY B C 1
ATOM 1475 O O . GLY B 1 73 ? -8.742 -0.693 2.002 1 97.19 73 GLY B O 1
ATOM 1476 N N . ARG B 1 74 ? -6.949 -0.806 0.632 1 96.69 74 ARG B N 1
ATOM 1477 C CA . ARG B 1 74 ? -6.953 0.623 0.334 1 96.69 74 ARG B CA 1
ATOM 1478 C C . ARG B 1 74 ? -8.219 1.019 -0.42 1 96.69 74 ARG B C 1
ATOM 1480 O O . ARG B 1 74 ? -8.711 2.139 -0.273 1 96.69 74 ARG B O 1
ATOM 1487 N N . THR B 1 75 ? -8.742 0.101 -1.166 1 97.31 75 THR B N 1
ATOM 1488 C CA . THR B 1 75 ? -9.938 0.387 -1.944 1 97.31 75 THR 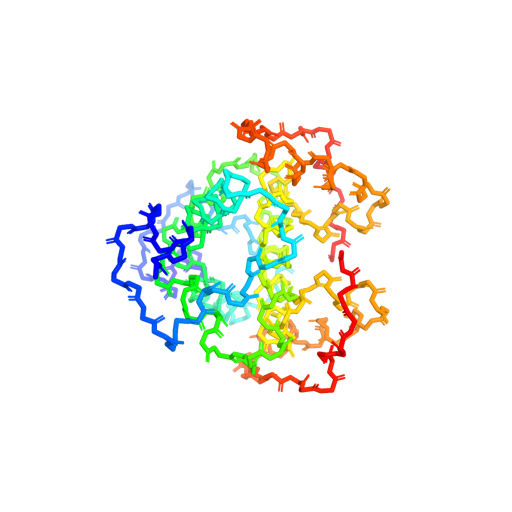B CA 1
ATOM 1489 C C . THR B 1 75 ? -11.172 0.447 -1.041 1 97.31 75 THR B C 1
ATOM 1491 O O . THR B 1 75 ? -11.984 1.366 -1.152 1 97.31 75 THR B O 1
ATOM 1494 N N . VAL B 1 76 ? -11.312 -0.463 -0.094 1 97.44 76 VAL B N 1
ATOM 1495 C CA . VAL B 1 76 ? -12.531 -0.534 0.7 1 97.44 76 VAL B CA 1
ATOM 1496 C C . VAL B 1 76 ? -12.406 0.373 1.923 1 97.44 76 VAL B C 1
ATOM 1498 O O . VAL B 1 76 ? -13.414 0.757 2.523 1 97.44 76 VAL B O 1
ATOM 1501 N N . ASN B 1 77 ? -11.25 0.674 2.361 1 95.94 77 ASN B N 1
ATOM 1502 C CA . ASN B 1 77 ? -10.914 1.592 3.445 1 95.94 77 ASN B CA 1
ATOM 1503 C C . ASN B 1 77 ? -9.883 2.631 3 1 95.94 77 ASN B C 1
ATOM 1505 O O . ASN B 1 77 ? -8.719 2.57 3.396 1 95.94 77 ASN B O 1
ATOM 1509 N N . PRO B 1 78 ? -10.352 3.613 2.357 1 95.69 78 PRO B N 1
ATOM 1510 C CA . PRO B 1 78 ? -9.43 4.547 1.71 1 95.69 78 PRO B CA 1
ATOM 1511 C C . PRO B 1 78 ? -8.57 5.316 2.709 1 95.69 78 PRO B C 1
ATOM 1513 O O . PRO B 1 78 ? -7.5 5.812 2.354 1 95.69 78 PRO B O 1
ATOM 1516 N N . VAL B 1 79 ? -8.93 5.395 3.922 1 95.81 79 VAL B N 1
ATOM 1517 C CA . VAL B 1 79 ? -8.219 6.215 4.895 1 95.81 79 VAL B CA 1
ATOM 1518 C C . VAL B 1 79 ? -7.082 5.41 5.516 1 95.81 79 VAL B C 1
ATOM 1520 O O . VAL B 1 79 ? -5.941 5.871 5.566 1 95.81 79 VAL B O 1
ATOM 1523 N N . ASN B 1 80 ? -7.383 4.141 5.895 1 95 80 ASN B N 1
ATOM 1524 C CA . ASN B 1 80 ? -6.41 3.42 6.707 1 95 80 ASN B CA 1
ATOM 1525 C C . ASN B 1 80 ? -5.922 2.154 6.012 1 95 80 ASN B C 1
ATOM 1527 O O . ASN B 1 80 ? -5.023 1.473 6.508 1 95 80 ASN B O 1
ATOM 1531 N N . GLY B 1 81 ? -6.48 1.797 4.945 1 95.75 81 GLY B N 1
ATOM 1532 C CA . GLY B 1 81 ? -6.02 0.667 4.156 1 95.75 81 GLY B CA 1
ATOM 1533 C C . GLY B 1 81 ? -6.184 -0.665 4.863 1 95.75 81 GLY B C 1
ATOM 1534 O O . GLY B 1 81 ? -7.023 -0.799 5.758 1 95.75 81 GLY B O 1
ATOM 1535 N N . ALA B 1 82 ? -5.406 -1.582 4.379 1 96.56 82 ALA B N 1
ATOM 1536 C CA . ALA B 1 82 ? -5.453 -2.932 4.934 1 96.56 82 ALA B CA 1
ATOM 1537 C C . ALA B 1 82 ? -4.949 -2.945 6.375 1 96.56 82 ALA B C 1
ATOM 1539 O O . ALA B 1 82 ? -5.438 -3.721 7.203 1 96.56 82 ALA B O 1
ATOM 1540 N N . VAL B 1 83 ? -4 -2.111 6.617 1 95.5 83 VAL B N 1
ATOM 1541 C CA . VAL B 1 83 ? -3.443 -2.051 7.965 1 95.5 83 VAL B CA 1
ATOM 1542 C C . VAL B 1 83 ? -4.531 -1.646 8.953 1 95.5 83 VAL B C 1
ATOM 1544 O O . VAL B 1 83 ? -4.641 -2.225 10.039 1 95.5 83 VAL B O 1
ATOM 1547 N N . GLY B 1 84 ? -5.332 -0.652 8.508 1 94.31 84 GLY B N 1
ATOM 1548 C CA . GLY B 1 84 ? -6.441 -0.246 9.359 1 94.31 84 GLY B CA 1
ATOM 1549 C C . GLY B 1 84 ? -7.449 -1.354 9.594 1 94.31 84 GLY B C 1
ATOM 1550 O O . GLY B 1 84 ? -7.949 -1.519 10.711 1 94.31 84 GLY B O 1
ATOM 1551 N N . LEU B 1 85 ? -7.699 -2.064 8.586 1 95.38 85 LEU B N 1
ATOM 1552 C CA . LEU B 1 85 ? -8.641 -3.168 8.711 1 95.38 85 LEU B CA 1
ATOM 1553 C C . LEU B 1 85 ? -8.117 -4.23 9.664 1 95.38 85 LEU B C 1
ATOM 1555 O O . LEU B 1 85 ? -8.867 -4.746 10.5 1 95.38 85 LEU B O 1
ATOM 1559 N N . LEU B 1 86 ? -6.875 -4.5 9.531 1 94.69 86 LEU B N 1
ATOM 1560 C CA . LEU B 1 86 ? -6.27 -5.469 10.438 1 94.69 86 LEU B CA 1
ATOM 1561 C C . LEU B 1 86 ? -6.25 -4.934 11.867 1 94.69 86 LEU B C 1
ATOM 1563 O O . LEU B 1 86 ? -6.629 -5.641 12.805 1 94.69 86 LEU B O 1
ATOM 1567 N N . TRP B 1 87 ? -5.91 -3.75 12.031 1 92.19 87 TRP B N 1
ATOM 1568 C CA . TRP B 1 87 ? -5.77 -3.121 13.336 1 92.19 87 TRP B CA 1
ATOM 1569 C C . TRP B 1 87 ? -7.094 -3.119 14.086 1 92.19 87 TRP B C 1
ATOM 1571 O O . TRP B 1 87 ? -7.129 -3.316 15.305 1 92.19 87 TRP B O 1
ATOM 1581 N N . THR B 1 88 ? -8.156 -2.896 13.391 1 92.25 88 THR B N 1
ATOM 1582 C CA . THR B 1 88 ? -9.461 -2.723 14.031 1 92.25 88 THR B CA 1
ATOM 1583 C C . THR B 1 88 ? -10.211 -4.051 14.102 1 92.25 88 THR B C 1
ATOM 1585 O O . THR B 1 88 ? -11.383 -4.09 14.477 1 92.25 88 THR B O 1
ATOM 1588 N N . GLY B 1 89 ? -9.602 -5.109 13.695 1 91.75 89 GLY B N 1
ATOM 1589 C CA . GLY B 1 89 ? -10.234 -6.418 13.773 1 91.75 89 GLY B CA 1
ATOM 1590 C C . GLY B 1 89 ? -11.203 -6.676 12.633 1 91.75 89 GLY B C 1
ATOM 1591 O O . GLY B 1 89 ? -12.039 -7.574 12.711 1 91.75 89 GLY B O 1
ATOM 1592 N N . ASN B 1 90 ? -11.133 -5.934 11.555 1 93.88 90 ASN B N 1
ATOM 1593 C CA . ASN B 1 90 ? -12.047 -6.066 10.43 1 93.88 90 ASN B CA 1
ATOM 1594 C C . ASN B 1 90 ? -11.367 -6.73 9.234 1 93.88 90 ASN B C 1
ATOM 1596 O O . ASN B 1 90 ? -11.688 -6.422 8.086 1 93.88 90 ASN B O 1
ATOM 1600 N N . TRP B 1 91 ? -10.461 -7.621 9.531 1 95.25 91 TRP B N 1
ATOM 1601 C CA . TRP B 1 91 ? -9.695 -8.273 8.477 1 95.25 91 TRP B CA 1
ATOM 1602 C C . TRP B 1 91 ? -10.609 -9.07 7.551 1 95.25 91 TRP B C 1
ATOM 1604 O O . TRP B 1 91 ? -10.336 -9.211 6.355 1 95.25 91 TRP B O 1
ATOM 1614 N N . HIS B 1 92 ? -11.734 -9.523 8.078 1 96.75 92 HIS B N 1
ATOM 1615 C CA . HIS B 1 92 ? -12.68 -10.273 7.262 1 96.75 92 HIS B CA 1
ATOM 1616 C C . HIS B 1 92 ? -13.203 -9.438 6.102 1 96.75 92 HIS B C 1
ATOM 1618 O O . HIS B 1 92 ? -13.547 -9.969 5.047 1 96.75 92 HIS B O 1
ATOM 1624 N N . VAL B 1 93 ? -13.25 -8.117 6.238 1 97.25 93 VAL B N 1
ATOM 1625 C CA . VAL B 1 93 ? -13.68 -7.215 5.176 1 97.25 93 VAL B CA 1
ATOM 1626 C C . VAL B 1 93 ? -12.664 -7.238 4.039 1 97.25 93 VAL B C 1
ATOM 1628 O O . VAL B 1 93 ? -13.031 -7.254 2.861 1 97.25 93 VAL B O 1
ATOM 1631 N N . CYS B 1 94 ? -11.383 -7.246 4.375 1 97.56 94 CYS B N 1
ATOM 1632 C CA . CYS B 1 94 ? -10.32 -7.309 3.373 1 97.56 94 CYS B CA 1
ATOM 1633 C C . CYS B 1 94 ? -10.359 -8.641 2.627 1 97.56 94 CYS B C 1
ATOM 1635 O O . CYS B 1 94 ? -10.203 -8.672 1.404 1 97.56 94 CYS B O 1
ATOM 1637 N N . GLN B 1 95 ? -10.523 -9.711 3.354 1 98 95 GLN B N 1
ATOM 1638 C CA . GLN B 1 95 ? -10.617 -11.039 2.752 1 98 95 GLN B CA 1
ATOM 1639 C C . GLN B 1 95 ? -11.773 -11.109 1.76 1 98 95 GLN B C 1
ATOM 1641 O O . GLN B 1 95 ? -11.625 -11.672 0.671 1 98 95 GLN B O 1
ATOM 1646 N N . ALA B 1 96 ? -12.875 -10.523 2.172 1 98.25 96 ALA B N 1
ATOM 1647 C CA . ALA B 1 96 ? -14.039 -10.516 1.286 1 98.25 96 ALA B CA 1
ATOM 1648 C C . ALA B 1 96 ? -13.766 -9.688 0.034 1 98.25 96 ALA B C 1
ATOM 1650 O O . ALA B 1 96 ? -14.227 -10.031 -1.059 1 98.25 96 ALA B O 1
ATOM 1651 N N . ALA B 1 97 ? -13.062 -8.555 0.199 1 98.69 97 ALA B N 1
ATOM 1652 C CA . ALA B 1 97 ? -12.703 -7.719 -0.947 1 98.69 97 ALA B CA 1
ATOM 1653 C C . ALA B 1 97 ? -11.82 -8.492 -1.929 1 98.69 97 ALA B C 1
ATOM 1655 O O . ALA B 1 97 ? -12.023 -8.414 -3.143 1 98.69 97 ALA B O 1
ATOM 1656 N N . VAL B 1 98 ? -10.859 -9.25 -1.432 1 98.69 98 VAL B N 1
ATOM 1657 C CA . VAL B 1 98 ? -9.977 -10.055 -2.268 1 98.69 98 VAL B CA 1
ATOM 1658 C C . VAL B 1 98 ? -10.789 -11.086 -3.039 1 98.69 98 VAL B C 1
ATOM 1660 O O . VAL B 1 98 ? -10.594 -11.273 -4.242 1 98.69 98 VAL B O 1
ATOM 1663 N N . GLU B 1 99 ? -11.719 -11.734 -2.348 1 98.56 99 GLU B N 1
ATOM 1664 C CA . GLU B 1 99 ? -12.578 -12.711 -3.012 1 98.56 99 GLU B CA 1
ATOM 1665 C C . GLU B 1 99 ? -13.383 -12.062 -4.133 1 98.56 99 GLU B C 1
ATOM 1667 O O . GLU B 1 99 ? -13.562 -12.656 -5.199 1 98.56 99 GLU B O 1
ATOM 1672 N N . THR B 1 100 ? -13.914 -10.898 -3.857 1 98.81 100 THR B N 1
ATOM 1673 C CA . THR B 1 100 ? -14.68 -10.172 -4.867 1 98.81 100 THR B CA 1
ATOM 1674 C C . THR B 1 100 ? -13.828 -9.922 -6.109 1 98.81 100 THR B C 1
ATOM 1676 O O . THR B 1 100 ? -14.289 -10.125 -7.234 1 98.81 100 THR B O 1
ATOM 1679 N N . VAL B 1 101 ? -12.586 -9.516 -5.957 1 98.88 101 VAL B N 1
ATOM 1680 C CA . VAL B 1 101 ? -11.68 -9.234 -7.062 1 98.88 101 VAL B CA 1
ATOM 1681 C C . VAL B 1 101 ? -11.383 -10.523 -7.828 1 98.88 101 VAL B C 1
ATOM 1683 O O . VAL B 1 101 ? -11.398 -10.539 -9.062 1 98.88 101 VAL B O 1
ATOM 1686 N N . LEU B 1 102 ? -11.133 -11.594 -7.109 1 98.75 102 LEU B N 1
ATOM 1687 C CA . LEU B 1 102 ? -10.805 -12.867 -7.742 1 98.75 102 LEU B CA 1
ATOM 1688 C C . LEU B 1 102 ? -11.977 -13.383 -8.57 1 98.75 102 LEU B C 1
ATOM 1690 O O . LEU B 1 102 ? -11.781 -14.102 -9.547 1 98.75 102 LEU B O 1
ATOM 1694 N N . ARG B 1 103 ? -13.156 -12.969 -8.219 1 98.56 103 ARG B N 1
ATOM 1695 C CA . ARG B 1 103 ? -14.352 -13.383 -8.953 1 98.56 103 ARG B CA 1
ATOM 1696 C C . ARG B 1 103 ? -14.68 -12.391 -10.062 1 98.56 103 ARG B C 1
ATOM 1698 O O . ARG B 1 103 ? -15.641 -12.594 -10.805 1 98.56 103 ARG B O 1
ATOM 1705 N N . GLY B 1 104 ? -13.906 -11.406 -10.164 1 98.44 104 GLY B N 1
ATOM 1706 C CA . GLY B 1 104 ? -14.102 -10.43 -11.219 1 98.44 104 GLY B CA 1
ATOM 1707 C C . GLY B 1 104 ? -15.078 -9.328 -10.844 1 98.44 104 GLY B C 1
ATOM 1708 O O . GLY B 1 104 ? -15.586 -8.617 -11.719 1 98.44 104 GLY B O 1
ATOM 1709 N N . GLY B 1 105 ? -15.336 -9.242 -9.508 1 98.38 105 GLY B N 1
ATOM 1710 C CA . GLY B 1 105 ? -16.234 -8.203 -9.031 1 98.38 105 GLY B CA 1
ATOM 1711 C C . GLY B 1 105 ? -15.547 -6.863 -8.836 1 98.38 105 GLY B C 1
ATOM 1712 O O . GLY B 1 105 ? -14.336 -6.754 -9.008 1 98.38 105 GLY B O 1
ATOM 1713 N N . THR B 1 106 ? -16.359 -5.844 -8.492 1 97.94 106 THR B N 1
ATOM 1714 C CA . THR B 1 106 ? -15.859 -4.488 -8.266 1 97.94 106 THR B CA 1
ATOM 1715 C C . THR B 1 106 ? -15.938 -4.121 -6.789 1 97.94 106 THR B C 1
ATOM 1717 O O . THR B 1 106 ? -16.875 -4.5 -6.098 1 97.94 106 THR B O 1
ATOM 1720 N N . LEU B 1 107 ? -15 -3.381 -6.34 1 98.25 107 LEU B N 1
ATOM 1721 C CA . LEU B 1 107 ? -14.961 -2.926 -4.953 1 98.25 107 LEU B CA 1
ATOM 1722 C C . LEU B 1 107 ? -15.406 -1.472 -4.848 1 98.25 107 LEU B C 1
ATOM 1724 O O . LEU B 1 107 ? -15.227 -0.692 -5.785 1 98.25 107 LEU B O 1
ATOM 1728 N N . ARG B 1 108 ? -15.977 -1.162 -3.721 1 96.12 108 ARG B N 1
ATOM 1729 C CA . ARG B 1 108 ? -16.328 0.206 -3.357 1 96.12 108 ARG B CA 1
ATOM 1730 C C . ARG B 1 108 ? -15.875 0.531 -1.938 1 96.12 108 ARG B C 1
ATOM 1732 O O . ARG B 1 108 ? -15.805 -0.357 -1.086 1 96.12 108 ARG B O 1
ATOM 1739 N N . PRO B 1 109 ? -15.562 1.785 -1.704 1 95.38 109 PRO B N 1
ATOM 1740 C CA . PRO B 1 109 ? -15.234 2.182 -0.334 1 95.38 109 PRO B CA 1
ATOM 1741 C C . PRO B 1 109 ? -16.375 1.954 0.645 1 95.38 109 PRO B C 1
ATOM 1743 O O . PRO B 1 109 ? -17.547 2.115 0.279 1 95.38 109 PRO B O 1
ATOM 1746 N N . LEU B 1 110 ? -16.016 1.647 1.897 1 92.88 110 LEU B N 1
ATOM 1747 C CA . LEU B 1 110 ? -16.969 1.484 2.99 1 92.88 110 LEU B CA 1
ATOM 1748 C C . LEU B 1 110 ? -16.812 2.604 4.016 1 92.88 110 LEU B C 1
ATOM 1750 O O . LEU B 1 110 ? -15.984 2.514 4.922 1 92.88 110 LEU B O 1
ATOM 1754 N N . PRO B 1 111 ? -17.578 3.553 3.953 1 80.44 111 PRO B N 1
ATOM 1755 C CA . PRO B 1 111 ? -17.422 4.746 4.785 1 80.44 111 PRO B CA 1
ATOM 1756 C C . PRO B 1 111 ? -17.438 4.434 6.281 1 80.44 111 PRO B C 1
ATOM 1758 O O . PRO B 1 111 ? -16.875 5.176 7.082 1 80.44 111 PRO B O 1
ATOM 1761 N N . GLU B 1 112 ? -18.031 3.406 6.668 1 79.88 112 GLU B N 1
ATOM 1762 C CA . GLU B 1 112 ? -18.156 3.07 8.086 1 79.88 112 GLU B CA 1
ATOM 1763 C C . GLU B 1 112 ? -16.812 2.648 8.68 1 79.88 112 GLU B C 1
ATOM 1765 O O . GLU B 1 112 ? -16.672 2.59 9.898 1 79.88 112 GLU B O 1
ATOM 1770 N N . LEU B 1 113 ? -15.883 2.385 7.887 1 77 113 LEU B N 1
ATOM 1771 C CA . LEU B 1 113 ? -14.594 1.879 8.344 1 77 113 LEU B CA 1
ATOM 1772 C C . LEU B 1 113 ? -13.625 3.025 8.617 1 77 113 LEU B C 1
ATOM 1774 O O . LEU B 1 113 ? -12.523 2.807 9.133 1 77 113 LEU B O 1
ATOM 1778 N N . THR B 1 114 ? -13.945 4.18 8.266 1 69.25 114 THR B N 1
ATOM 1779 C CA . THR B 1 114 ? -13.016 5.305 8.312 1 69.25 114 THR B CA 1
ATOM 1780 C C . THR B 1 114 ? -13.141 6.062 9.625 1 69.25 114 THR B C 1
ATOM 1782 O O . THR B 1 114 ? -13.477 7.246 9.641 1 69.25 114 THR B O 1
ATOM 1785 N N . GLY B 1 115 ? -13.266 5.301 10.648 1 57.97 115 GLY B N 1
ATOM 1786 C CA . GLY B 1 115 ? -13.43 5.988 11.922 1 57.97 115 GLY B CA 1
ATOM 1787 C C . GLY B 1 115 ? -12.453 7.129 12.117 1 57.97 115 GLY B C 1
ATOM 1788 O O . GLY B 1 115 ? -11.461 7.238 11.391 1 57.97 115 GLY B O 1
ATOM 1789 N N . ASP B 1 116 ? -12.828 8.125 12.922 1 54.66 116 ASP B N 1
ATOM 1790 C CA . ASP B 1 116 ? -12.18 9.391 13.25 1 54.66 116 ASP B CA 1
ATOM 1791 C C . ASP B 1 116 ? -10.805 9.156 13.867 1 54.66 116 ASP B C 1
ATOM 1793 O O . ASP B 1 116 ? -10 10.086 13.977 1 54.66 116 ASP B O 1
ATOM 1797 N N . ARG B 1 117 ? -10.531 7.906 14.32 1 55.59 117 ARG B N 1
ATOM 1798 C CA . ARG B 1 117 ? -9.328 7.781 15.141 1 55.59 117 ARG B CA 1
ATOM 1799 C C . ARG B 1 117 ? -8.125 7.387 14.289 1 55.59 117 ARG B C 1
ATOM 1801 O O . ARG B 1 117 ? -8.242 6.562 13.383 1 55.59 117 ARG B O 1
ATOM 1808 N N . ARG B 1 118 ? -7.051 8.203 14.344 1 61.28 118 ARG B N 1
ATOM 1809 C CA . ARG B 1 118 ? -5.719 7.797 13.898 1 61.28 118 ARG B CA 1
ATOM 1810 C C . ARG B 1 118 ? -5.332 6.449 14.5 1 61.28 118 ARG B C 1
ATOM 1812 O O . ARG B 1 118 ? -5.211 6.316 15.719 1 61.28 118 ARG B O 1
ATOM 1819 N N . ILE B 1 119 ? -5.535 5.453 13.719 1 63.16 119 ILE B N 1
ATOM 1820 C CA . ILE B 1 119 ? -5.32 4.121 14.266 1 63.16 119 ILE B CA 1
ATOM 1821 C C . ILE B 1 119 ? -3.83 3.795 14.266 1 63.16 119 ILE B C 1
ATOM 1823 O O . ILE B 1 119 ? -3.398 2.828 14.898 1 63.16 119 ILE B O 1
ATOM 1827 N N . LEU B 1 120 ? -3.102 4.629 13.492 1 66.75 120 LEU B N 1
ATOM 1828 C CA . LEU B 1 120 ? -1.688 4.273 13.43 1 66.75 120 LEU B CA 1
ATOM 1829 C C . LEU B 1 120 ? -0.832 5.324 14.133 1 66.75 120 LEU B C 1
ATOM 1831 O O . LEU B 1 120 ? -1.213 6.496 14.203 1 66.75 120 LEU B O 1
#

Radius of gyration: 17.69 Å; Cα contacts (8 Å, |Δi|>4): 376; chains: 2; bounding box: 35×52×40 Å

Foldseek 3Di:
DAQLLCVLVVHDGDPPRLLRLQQVVQDDSLLSNLLSVQLCVQLNPVRLVVQSVPDDSVCNNVSSVVSSLQSLQCAQAVQCGCVLCVLVVNNVSSVVSSVCSSVVHDHHYDVVSHDPDPSD/DAQLLCVLVVHDGDPPRLLRLQQVVQDDSLLSNLLSVQLCVQLNPVRLVVQSVPDDSVCNNVSSVVSSLQSLQCAQAVQCGCVLCVLVVNNVSSVVSSVCSSVVHDHHYDVVSHDPDPSD

InterPro domains:
  IPR004883 Lateral organ boundaries, LOB [PF03195] (2-100)
  IPR004883 Lateral organ boundaries, LOB [PS50891] (1-107)

Secondary structure (DSSP, 8-state):
---HHHHHHT----TT-SSHHHHTTS-SHHHHHHHHHHHHHHH-HHHHHHHHHTS-GGGHHHHHHHHHHHHHHHHH-TTTHHHHHHHTT-HHHHHHHHHHHHTT------GGG--SS---/---HHHHHHT----TT-SSHHHHTTS-SHHHHHHHHHHHHHHH-HHHHHHHHHTS-GGGHHHHHHHHHHHHHHHHH-TTTHHHHHHHTT-HHHHHHHHHHHHTT------GGG--SS---

Nearest PDB structures (foldseek):
  5ly0-assembly1_B  TM=6.826E-01  e=1.648E-03  Triticum turgidum
  1vpl-assembly1_A-2  TM=3.310E-01  e=3.186E+00  Thermotoga maritima MSB8
  5ly0-assembly1_B  TM=6.823E-01  e=1.648E-03  Triticum turgidum
  1vpl-assembly1_A-2  TM=3.311E-01  e=3.186E+00  Thermotoga maritima MSB8

Organism: Pisum sativum (NCBI:txid3888)

pLDDT: mean 93.89, std 9.02, range [54.31, 98.88]

Sequence (240 aa):
MSCNGCRVLRKGCSESCILRPCLQWIDTPEAQGHATVFVAKFFGRAGLMSFISNVPEPQRPALFQSLLFEACGRTVNPVNGAVGLLWTGNWHVCQAAVETVLRGGTLRPLPELTGDRRILMSCNGCRVLRKGCSESCILRPCLQWIDTPEAQGHATVFVAKFFGRAGLMSFISNVPEPQRPALFQSLLFEACGRTVNPVNGAVGLLWTGNWHVCQAAVETVLRGGTLRPLPELTGDRRIL

Solvent-accessible surface area (backbone atoms only — not comparable to full-atom values): 13036 Å² total; per-residue (Å²): 130,68,43,46,46,31,58,72,66,71,46,92,57,58,97,79,42,77,61,51,64,32,40,68,85,47,90,43,64,66,27,29,27,33,43,43,52,51,40,26,68,69,56,32,61,68,46,46,52,50,58,48,70,73,45,61,74,91,44,27,33,43,23,46,50,35,48,43,44,42,50,34,10,31,48,34,24,69,39,43,21,36,49,41,28,49,72,72,70,41,44,66,58,36,55,50,44,44,51,36,33,38,72,64,48,86,88,61,65,42,75,85,68,57,60,92,63,68,86,120,131,67,41,46,46,30,58,73,65,72,46,90,57,58,96,80,43,75,60,52,63,30,40,68,87,46,91,42,66,66,27,28,27,35,44,43,52,53,39,26,69,70,55,31,61,66,47,46,53,49,58,48,71,73,45,60,76,91,45,28,33,43,23,45,50,34,48,42,45,42,50,35,11,33,48,34,23,68,38,42,21,34,50,39,28,51,74,72,70,40,42,67,59,37,55,50,43,44,51,36,32,39,72,64,49,84,87,61,64,41,76,85,67,58,59,90,64,68,84,118